Protein AF-A0A1Y5I081-F1 (afdb_monomer_lite)

InterPro domains:
  IPR019369 Protein-lysine N-methyltransferase Efm5/EEF1AKMT1 [PTHR13200] (18-132)
  IPR041370 Methyltransferase EEF1AKMT1/ZCCHC4 [PF10237] (42-152)

Foldseek 3Di:
DDDDDDDDDDDDDDDDDDDDDDDDLPDAPFPFAFDDDPPDTDDSNQPDFAFDPVLLVVVLVVVVVFDAEEEESHLNNQLCCCVPVVDAYAYEDCPCVCPVSHPNYDHHDLQDAAAADPGDGQEYEYEHSPVPAFLLSNLVNQCRNYPDPNSNVHKYKYFDFQVCVVSNCVSVVNAWDFEDDAFTGTDGDDPVRSRRTTIIIHYD

Organism: Ostreococcus tauri (NCBI:txid70448)

Secondary structure (DSSP, 8-state):
----PPPP---PPP-PPPPTT---TT--S-SSPP-EETTEEP-GGGT--PBPHHHHHHHHHHHTTSSSEEEES-HHHHHHHHHHT----EEEES-GGGBTTBTEEEE--TTS-----S---SEEEE---TTTS-HHHHHHHHHHH--SHHHHSS-EEEEEEGGGHHHHHHHTTT--EEPSS-PPPBSSS-HHHHTTEEEEES--

Radius of gyration: 22.15 Å; chains: 1; bounding box: 47×36×89 Å

pLDDT: mean 86.63, std 19.55, range [32.81, 98.69]

Structure (mmCIF, N/CA/C/O backbone):
data_AF-A0A1Y5I081-F1
#
_entry.id   AF-A0A1Y5I081-F1
#
loop_
_atom_site.group_PDB
_atom_site.id
_atom_site.type_symbol
_atom_site.label_atom_id
_atom_site.label_alt_id
_atom_site.label_comp_id
_atom_site.label_asym_id
_atom_site.label_entity_id
_atom_site.label_seq_id
_atom_site.pdbx_PDB_ins_code
_atom_site.Cartn_x
_atom_site.Cartn_y
_atom_site.Cartn_z
_atom_site.occupancy
_atom_site.B_iso_or_equiv
_atom_site.auth_seq_id
_atom_site.auth_comp_id
_atom_site.auth_asym_id
_atom_site.auth_atom_id
_atom_site.pdbx_PDB_model_num
ATOM 1 N N . MET A 1 1 ? 28.161 -7.870 -75.197 1.00 40.06 1 MET A N 1
ATOM 2 C CA . MET A 1 1 ? 28.719 -6.723 -74.452 1.00 40.06 1 MET A CA 1
ATOM 3 C C . MET A 1 1 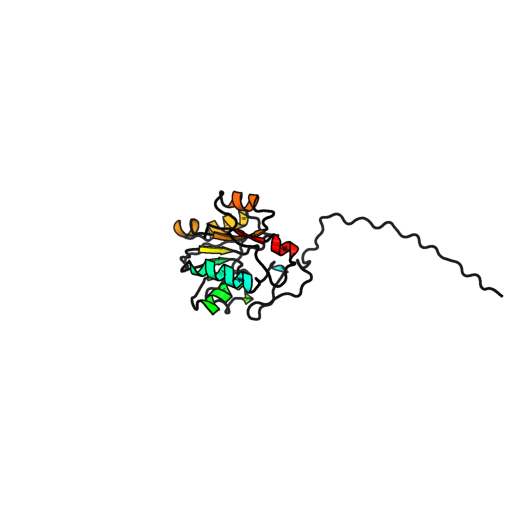? 27.572 -5.866 -73.930 1.00 40.06 1 MET A C 1
ATOM 5 O O . MET A 1 1 ? 26.751 -5.442 -74.722 1.00 40.06 1 MET A O 1
ATOM 9 N N . SER A 1 2 ? 27.540 -5.690 -72.605 1.00 36.22 2 SER A N 1
ATOM 10 C CA . SER A 1 2 ? 26.896 -4.644 -71.790 1.00 36.22 2 SER A CA 1
ATOM 11 C C . SER A 1 2 ? 25.399 -4.316 -71.936 1.00 36.22 2 SER A C 1
ATOM 13 O O . SER A 1 2 ? 24.972 -3.592 -72.828 1.00 36.22 2 SER A O 1
ATOM 15 N N . ALA A 1 3 ? 24.630 -4.763 -70.938 1.00 33.06 3 ALA A N 1
ATOM 16 C CA . ALA A 1 3 ? 23.301 -4.271 -70.598 1.00 33.06 3 ALA A CA 1
ATOM 17 C C . ALA A 1 3 ? 23.420 -3.036 -69.683 1.00 33.06 3 ALA A C 1
ATOM 19 O O . ALA A 1 3 ? 24.016 -3.113 -68.606 1.00 33.06 3 ALA A O 1
ATOM 20 N N . ALA A 1 4 ? 22.845 -1.901 -70.086 1.00 35.19 4 ALA A N 1
ATOM 21 C CA . ALA A 1 4 ? 22.793 -0.692 -69.267 1.00 35.19 4 ALA A CA 1
ATOM 22 C C . ALA A 1 4 ? 21.629 -0.771 -68.261 1.00 35.19 4 ALA A C 1
ATOM 24 O O . ALA A 1 4 ? 20.458 -0.686 -68.626 1.00 35.19 4 ALA A O 1
ATOM 25 N N . ARG A 1 5 ? 21.955 -0.940 -66.974 1.00 35.03 5 ARG A N 1
ATOM 26 C CA . ARG A 1 5 ? 21.014 -0.817 -65.849 1.00 35.03 5 ARG A CA 1
ATOM 27 C C . ARG A 1 5 ? 20.793 0.662 -65.520 1.00 35.03 5 ARG A C 1
ATOM 29 O O . ARG A 1 5 ? 21.721 1.333 -65.072 1.00 35.03 5 ARG A O 1
ATOM 36 N N . ALA A 1 6 ? 19.564 1.149 -65.667 1.00 34.59 6 ALA A N 1
ATOM 37 C CA . ALA A 1 6 ? 19.148 2.438 -65.123 1.00 34.59 6 ALA A CA 1
ATOM 38 C C . ALA A 1 6 ? 19.053 2.351 -63.585 1.00 34.59 6 ALA A C 1
ATOM 40 O O . ALA A 1 6 ? 18.326 1.520 -63.041 1.00 34.59 6 ALA A O 1
ATOM 41 N N . ARG A 1 7 ? 19.817 3.190 -62.874 1.00 34.78 7 ARG A N 1
ATOM 42 C CA . ARG A 1 7 ? 19.730 3.369 -61.416 1.00 34.78 7 ARG A CA 1
ATOM 43 C C . ARG A 1 7 ? 18.591 4.338 -61.098 1.00 34.78 7 ARG A C 1
ATOM 45 O O . ARG A 1 7 ? 18.678 5.512 -61.437 1.00 34.78 7 ARG A O 1
ATOM 52 N N . VAL A 1 8 ? 17.564 3.863 -60.400 1.00 34.91 8 VAL A N 1
ATOM 53 C CA . VAL A 1 8 ? 16.570 4.721 -59.742 1.00 34.91 8 VAL A CA 1
ATOM 54 C C . VAL A 1 8 ? 17.162 5.179 -58.409 1.00 34.91 8 VAL A C 1
ATOM 56 O O . VAL A 1 8 ? 17.456 4.356 -57.543 1.00 34.91 8 VAL A O 1
ATOM 59 N N . VAL A 1 9 ? 17.372 6.485 -58.246 1.00 33.62 9 VAL A N 1
ATOM 60 C CA . VAL A 1 9 ? 17.775 7.090 -56.970 1.00 33.62 9 VAL A CA 1
ATOM 61 C C . VAL A 1 9 ? 16.499 7.456 -56.215 1.00 33.62 9 VAL A C 1
ATOM 63 O O . VAL A 1 9 ? 15.828 8.424 -56.558 1.00 33.62 9 VAL A O 1
ATOM 66 N N . ALA A 1 10 ? 16.135 6.670 -55.202 1.00 34.06 10 ALA A N 1
ATOM 67 C CA . ALA A 1 10 ? 15.034 7.005 -54.306 1.00 34.06 10 ALA A CA 1
ATOM 68 C C . ALA A 1 10 ? 15.487 8.099 -53.324 1.00 34.06 10 ALA A C 1
ATOM 70 O O . ALA A 1 10 ? 16.376 7.878 -52.501 1.00 34.06 10 ALA A O 1
ATOM 71 N N . HIS A 1 11 ? 14.893 9.289 -53.411 1.00 32.81 11 HIS A N 1
ATOM 72 C CA . HIS A 1 11 ? 15.040 10.325 -52.390 1.00 32.81 11 HIS A CA 1
ATOM 73 C C . HIS A 1 11 ? 14.252 9.930 -51.135 1.00 32.81 11 HIS A C 1
ATOM 75 O O . HIS A 1 11 ? 13.028 9.811 -51.161 1.00 32.81 11 HIS A O 1
ATOM 81 N N . ALA A 1 12 ? 14.967 9.713 -50.031 1.00 34.22 12 ALA A N 1
ATOM 82 C CA . ALA A 1 12 ? 14.374 9.470 -48.724 1.00 34.22 12 ALA A CA 1
ATOM 83 C C . ALA A 1 12 ? 13.751 10.767 -48.181 1.00 34.22 12 ALA A C 1
ATOM 85 O O . ALA A 1 12 ? 14.436 11.775 -48.014 1.00 34.22 12 ALA A O 1
ATOM 86 N N . ALA A 1 13 ? 12.450 10.733 -47.890 1.00 40.03 13 ALA A N 1
ATOM 87 C CA . ALA A 1 13 ? 11.757 11.824 -47.215 1.00 40.03 13 ALA A CA 1
ATOM 88 C C . ALA A 1 13 ? 12.303 12.016 -45.782 1.00 40.03 13 ALA A C 1
ATOM 90 O O . ALA A 1 13 ? 12.603 11.026 -45.102 1.00 40.03 13 ALA A O 1
ATOM 91 N N . PRO A 1 14 ? 12.415 13.260 -45.280 1.00 37.31 14 PRO A N 1
ATOM 92 C CA . PRO A 1 14 ? 12.949 13.510 -43.949 1.00 37.31 14 PRO A CA 1
ATOM 93 C C . PRO A 1 14 ? 12.023 12.923 -42.875 1.00 37.31 14 PRO A C 1
ATOM 95 O O . PRO A 1 14 ? 10.835 13.244 -42.790 1.00 37.31 14 PRO A O 1
ATOM 98 N N . ARG A 1 15 ? 12.585 12.056 -42.023 1.00 42.47 15 ARG A N 1
ATOM 99 C CA . ARG A 1 15 ? 11.921 11.520 -40.829 1.00 42.47 15 ARG A CA 1
ATOM 100 C C . ARG A 1 15 ? 11.556 12.675 -39.892 1.00 42.47 15 ARG A C 1
ATOM 102 O O . ARG A 1 15 ? 12.428 13.254 -39.250 1.00 42.47 15 ARG A O 1
ATOM 109 N N . ARG A 1 16 ? 10.259 12.982 -39.781 1.00 42.09 16 ARG A N 1
ATOM 110 C CA . ARG A 1 16 ? 9.720 13.864 -38.735 1.00 42.09 16 ARG A CA 1
ATOM 111 C C . ARG A 1 16 ? 10.130 13.327 -37.360 1.00 42.09 16 ARG A C 1
ATOM 113 O O . ARG A 1 16 ? 9.790 12.198 -37.005 1.00 42.09 16 ARG A O 1
ATOM 120 N N . ALA A 1 17 ? 10.842 14.146 -36.590 1.00 45.03 17 ALA A N 1
ATOM 121 C CA . ALA A 1 17 ? 11.149 13.870 -35.195 1.00 45.03 17 ALA A CA 1
ATOM 122 C C . ALA A 1 17 ? 9.841 13.700 -34.400 1.00 45.03 17 ALA A C 1
ATOM 124 O O . ALA A 1 17 ? 8.963 14.566 -34.432 1.00 45.03 17 ALA A O 1
ATOM 125 N N . ARG A 1 18 ? 9.699 12.565 -33.706 1.00 38.12 18 ARG A N 1
ATOM 126 C CA . ARG A 1 18 ? 8.572 12.300 -32.802 1.00 38.12 18 ARG A CA 1
ATOM 127 C C . ARG A 1 18 ? 8.599 13.319 -31.660 1.00 38.12 18 ARG A C 1
ATOM 129 O O . ARG A 1 18 ? 9.566 13.374 -30.904 1.00 38.12 18 ARG A O 1
ATOM 136 N N . ARG A 1 19 ? 7.528 14.105 -31.523 1.00 44.00 19 ARG A N 1
ATOM 137 C CA . ARG A 1 19 ? 7.286 14.933 -30.336 1.00 44.00 19 ARG A CA 1
ATOM 138 C C . ARG A 1 19 ? 7.094 14.028 -29.115 1.00 44.00 19 ARG A C 1
ATOM 140 O O . ARG A 1 19 ? 6.384 13.026 -29.174 1.00 44.00 19 ARG A O 1
ATOM 147 N N . LYS A 1 20 ? 7.744 14.397 -28.012 1.00 42.47 20 LYS A N 1
ATOM 148 C CA . LYS A 1 20 ? 7.619 13.776 -26.690 1.00 42.47 20 LYS A CA 1
ATOM 149 C C . LYS A 1 20 ? 6.200 14.075 -26.176 1.00 42.47 20 LY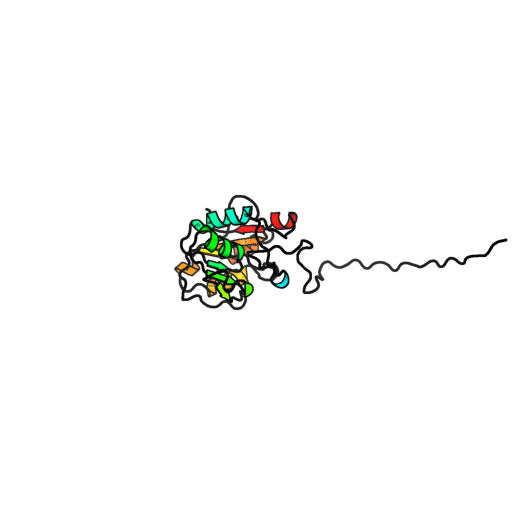S A C 1
ATOM 151 O O . LYS A 1 20 ? 5.934 15.212 -25.809 1.00 42.47 20 LYS A O 1
ATOM 156 N N . GLY A 1 21 ? 5.280 13.109 -26.235 1.00 49.44 21 GLY A N 1
ATOM 157 C CA . GLY A 1 21 ? 3.911 13.319 -25.737 1.00 49.44 21 GLY A CA 1
ATOM 158 C C . GLY A 1 21 ? 2.872 12.251 -26.084 1.00 49.44 21 GLY A C 1
ATOM 159 O O . GLY A 1 21 ? 2.021 11.974 -25.251 1.00 49.44 21 GLY A O 1
ATOM 160 N N . ASP A 1 22 ? 2.959 11.585 -27.236 1.00 41.84 22 ASP A N 1
ATOM 161 C CA . ASP A 1 22 ? 1.948 10.583 -27.612 1.00 41.84 22 ASP A CA 1
ATOM 162 C C . ASP A 1 22 ? 2.337 9.179 -27.133 1.00 41.84 22 ASP A C 1
ATOM 164 O O . ASP A 1 22 ? 3.030 8.432 -27.832 1.00 41.84 22 ASP A O 1
ATOM 168 N N . ARG A 1 23 ? 1.880 8.794 -25.934 1.00 50.06 23 ARG A N 1
ATOM 169 C CA . ARG A 1 23 ? 1.695 7.369 -25.624 1.00 50.06 23 ARG A CA 1
ATOM 170 C C . ARG A 1 23 ? 0.314 6.946 -26.138 1.00 50.06 23 ARG A C 1
ATOM 172 O O . ARG A 1 23 ? -0.675 7.548 -25.725 1.00 50.06 23 ARG A O 1
ATOM 179 N N . PRO A 1 24 ? 0.212 5.917 -26.997 1.00 42.56 24 PRO A N 1
ATOM 180 C CA . PRO A 1 24 ? -1.080 5.332 -27.322 1.00 42.56 24 PRO A CA 1
ATOM 181 C C . PRO A 1 24 ? -1.729 4.788 -26.043 1.00 42.56 24 PRO A C 1
ATOM 183 O O . PRO A 1 24 ? -1.053 4.151 -25.230 1.00 42.56 24 PRO A O 1
ATOM 186 N N . LYS A 1 25 ? -3.035 5.031 -25.863 1.00 39.97 25 LYS A N 1
ATOM 187 C CA . LYS A 1 25 ? -3.829 4.393 -24.801 1.00 39.97 25 LYS A CA 1
ATOM 188 C C . LYS A 1 25 ? -3.645 2.872 -24.904 1.00 39.97 25 LYS A C 1
ATOM 190 O O . LYS A 1 25 ? -4.017 2.291 -25.918 1.00 39.97 25 LYS A O 1
ATOM 195 N N . GLY A 1 26 ? -3.047 2.260 -23.878 1.00 49.59 26 GLY A N 1
ATOM 196 C CA . GLY A 1 26 ? -2.807 0.812 -23.804 1.00 49.59 26 GLY A CA 1
ATOM 197 C C . GLY A 1 26 ? -1.384 0.334 -24.126 1.00 49.59 26 GLY A C 1
ATOM 198 O O . GLY A 1 26 ? -1.169 -0.871 -24.195 1.00 49.59 26 GLY A O 1
ATOM 199 N N . ALA A 1 27 ? -0.398 1.219 -24.320 1.00 44.00 27 ALA A N 1
ATOM 200 C CA . ALA A 1 27 ? 0.999 0.780 -24.405 1.00 44.00 27 ALA A CA 1
ATOM 201 C C . ALA A 1 27 ? 1.485 0.256 -23.033 1.00 44.00 27 ALA A C 1
ATOM 203 O O . ALA A 1 27 ? 1.342 0.987 -22.046 1.00 44.00 27 ALA A O 1
ATOM 204 N N . PRO A 1 28 ? 2.068 -0.958 -22.946 1.00 50.47 28 PRO A N 1
ATOM 205 C CA . PRO A 1 28 ? 2.504 -1.521 -21.674 1.00 50.47 28 PRO A CA 1
ATOM 206 C C . PRO A 1 28 ? 3.610 -0.649 -21.074 1.00 50.47 28 PRO A C 1
ATOM 208 O O . PRO A 1 28 ? 4.489 -0.150 -21.786 1.00 50.47 28 PRO A O 1
ATOM 211 N N . ALA A 1 29 ? 3.561 -0.433 -19.758 1.00 55.19 29 ALA A N 1
ATOM 212 C CA . ALA A 1 29 ? 4.545 0.404 -19.072 1.00 55.19 29 ALA A CA 1
ATOM 213 C C . ALA A 1 29 ? 5.967 -0.185 -19.159 1.00 55.19 29 ALA A C 1
ATOM 215 O O . ALA A 1 29 ? 6.953 0.534 -18.972 1.00 55.19 29 ALA A O 1
ATOM 216 N N . THR A 1 30 ? 6.082 -1.483 -19.459 1.00 61.03 30 THR A N 1
ATOM 217 C CA . THR A 1 30 ? 7.340 -2.225 -19.522 1.00 61.03 30 THR A CA 1
ATOM 218 C C . THR A 1 30 ? 7.336 -3.192 -20.716 1.00 61.03 30 THR A C 1
ATOM 220 O O . THR A 1 30 ? 6.295 -3.544 -21.260 1.00 61.03 30 THR A O 1
ATOM 223 N N . THR A 1 31 ? 8.526 -3.582 -21.178 1.00 64.81 31 THR A N 1
ATOM 224 C CA . THR A 1 31 ? 8.725 -4.631 -22.201 1.00 64.81 31 THR A CA 1
ATOM 225 C C . THR A 1 31 ? 9.093 -5.973 -21.562 1.00 64.81 31 THR A C 1
ATOM 227 O O . THR A 1 31 ? 9.596 -6.863 -22.241 1.00 64.81 31 THR A O 1
ATOM 230 N N . ILE A 1 32 ? 8.949 -6.071 -20.240 1.00 77.06 32 ILE A N 1
ATOM 231 C CA . ILE A 1 32 ? 9.287 -7.246 -19.440 1.00 77.06 32 ILE A CA 1
ATOM 232 C C . ILE A 1 32 ? 8.022 -8.104 -19.357 1.00 77.06 32 ILE A C 1
ATOM 234 O O . ILE A 1 32 ? 6.916 -7.564 -19.333 1.00 77.06 32 ILE A O 1
ATOM 238 N N . ALA A 1 33 ? 8.177 -9.430 -19.354 1.00 82.88 33 ALA A N 1
ATOM 239 C CA . ALA A 1 33 ? 7.040 -10.330 -19.202 1.00 82.88 33 ALA A CA 1
ATOM 240 C C . ALA A 1 33 ? 6.267 -9.995 -17.908 1.00 82.88 33 ALA A C 1
ATOM 242 O O . ALA A 1 33 ? 6.910 -9.752 -16.880 1.00 82.88 33 ALA A O 1
ATOM 243 N N . PRO A 1 34 ? 4.921 -9.968 -17.947 1.00 87.75 34 PRO A N 1
ATOM 244 C CA . PRO A 1 34 ? 4.105 -9.788 -16.753 1.00 87.75 34 PRO A CA 1
ATOM 245 C C . PRO A 1 34 ? 4.496 -10.796 -15.672 1.00 87.75 34 PRO A C 1
ATOM 247 O O . PRO A 1 34 ? 4.657 -11.984 -15.956 1.00 87.75 34 PRO A O 1
ATOM 250 N N . ALA A 1 35 ? 4.673 -10.322 -14.442 1.00 93.69 35 ALA A N 1
ATOM 251 C CA . ALA A 1 35 ? 4.922 -11.208 -13.312 1.00 93.69 35 ALA A CA 1
ATOM 252 C C . ALA A 1 35 ? 3.613 -11.808 -12.778 1.00 93.69 35 ALA A C 1
ATOM 254 O O . ALA A 1 35 ? 2.520 -11.427 -13.193 1.00 93.69 35 ALA A O 1
ATOM 255 N N . GLU A 1 36 ? 3.723 -12.723 -11.815 1.00 94.75 36 GLU A N 1
ATOM 256 C CA . GLU A 1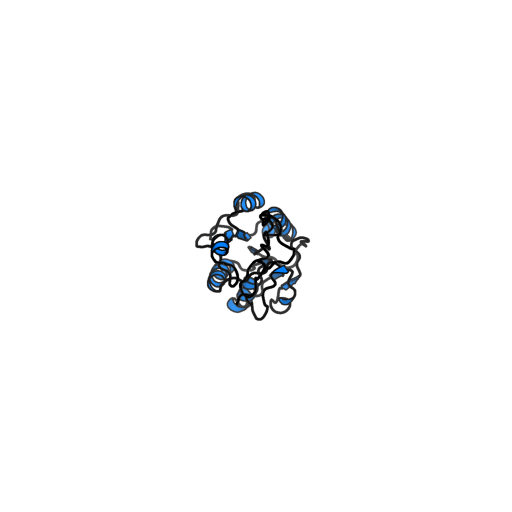 36 ? 2.568 -13.357 -11.177 1.00 94.75 36 GLU A CA 1
ATOM 257 C C . GLU A 1 36 ? 2.582 -13.222 -9.647 1.00 94.75 36 GLU A C 1
ATOM 259 O O . GLU A 1 36 ? 3.636 -13.205 -8.990 1.00 94.75 36 GLU A O 1
ATOM 264 N N . CYS A 1 37 ? 1.377 -13.167 -9.079 1.00 94.88 37 CYS A N 1
ATOM 265 C CA . CYS A 1 37 ? 1.087 -13.253 -7.654 1.00 94.88 37 CYS A CA 1
ATOM 266 C C . CYS A 1 37 ? 0.039 -14.352 -7.440 1.00 94.88 37 CYS A C 1
ATOM 268 O O . CYS A 1 37 ? -1.116 -14.194 -7.825 1.00 94.88 37 CYS A O 1
ATOM 270 N N . SER A 1 38 ? 0.449 -15.484 -6.856 1.00 93.25 38 SER A N 1
ATOM 271 C CA . SER A 1 38 ? -0.434 -16.631 -6.575 1.00 93.25 38 SER A CA 1
ATOM 272 C C . SER A 1 38 ? -1.276 -17.083 -7.781 1.00 93.25 38 SER A C 1
ATOM 274 O O . SER A 1 38 ? -2.475 -17.316 -7.659 1.00 93.25 38 SER A O 1
ATOM 276 N N . GLY A 1 39 ? -0.643 -17.187 -8.955 1.00 94.19 39 GLY A N 1
ATOM 277 C CA . GLY A 1 39 ? -1.286 -17.613 -10.205 1.00 94.19 39 GLY A CA 1
ATOM 278 C C . GLY A 1 39 ? -2.089 -16.525 -10.929 1.00 94.19 39 GLY A C 1
ATOM 279 O O . GLY A 1 39 ? -2.673 -16.797 -11.974 1.00 94.19 39 GLY A O 1
ATOM 280 N N . ILE A 1 40 ? -2.124 -15.295 -10.407 1.00 95.75 40 ILE A N 1
ATOM 281 C CA . ILE A 1 40 ? -2.697 -14.136 -11.098 1.00 95.75 40 ILE A CA 1
ATOM 282 C C . ILE A 1 40 ? -1.554 -13.369 -11.756 1.00 95.75 40 ILE A C 1
ATOM 284 O O . ILE A 1 40 ? -0.677 -12.866 -11.057 1.00 95.75 40 ILE A O 1
ATOM 288 N N . ALA A 1 41 ? -1.569 -13.272 -13.085 1.00 96.81 41 ALA A N 1
ATOM 289 C CA . ALA A 1 41 ? -0.630 -12.445 -13.838 1.00 96.81 41 ALA A CA 1
ATOM 290 C C . ALA A 1 41 ? -0.988 -10.955 -13.756 1.00 96.81 41 ALA A C 1
ATOM 292 O O . ALA A 1 41 ? -2.171 -10.591 -13.746 1.00 96.81 41 ALA A O 1
ATOM 293 N N . GLU A 1 42 ? 0.042 -10.109 -13.740 1.00 96.12 42 GLU A N 1
ATOM 294 C CA . GLU A 1 42 ? -0.095 -8.654 -13.758 1.00 96.12 42 GLU A CA 1
ATOM 295 C C . GLU A 1 42 ? -0.976 -8.184 -14.920 1.00 96.12 42 GLU A C 1
ATOM 297 O O . GLU A 1 42 ? -0.788 -8.588 -16.070 1.00 96.12 42 GLU A O 1
ATOM 302 N N . ASP A 1 43 ? -1.903 -7.277 -14.623 1.00 94.25 43 ASP A N 1
ATOM 303 C CA . ASP A 1 43 ? -2.629 -6.517 -15.637 1.00 94.25 43 ASP A CA 1
ATOM 304 C C . ASP A 1 43 ? -2.098 -5.079 -15.709 1.00 94.25 43 ASP A C 1
ATOM 306 O O . ASP A 1 43 ? -2.446 -4.202 -14.914 1.00 94.25 43 ASP A O 1
ATOM 310 N N . HIS A 1 44 ? -1.238 -4.816 -16.695 1.00 91.19 44 HIS A N 1
ATOM 311 C CA . HIS A 1 44 ? -0.640 -3.491 -16.882 1.00 91.19 44 HIS A CA 1
ATOM 312 C C . HIS A 1 44 ? -1.653 -2.437 -17.349 1.00 91.19 44 HIS A C 1
ATOM 314 O O . HIS A 1 44 ? -1.356 -1.247 -17.241 1.00 91.19 44 HIS A O 1
ATOM 320 N N . ALA A 1 45 ? -2.847 -2.822 -17.822 1.00 89.62 45 ALA A N 1
ATOM 321 C CA . ALA A 1 45 ? -3.923 -1.863 -18.083 1.00 89.62 45 ALA A CA 1
ATOM 322 C C . ALA A 1 45 ? -4.488 -1.270 -16.781 1.00 89.62 45 ALA A C 1
ATOM 324 O O . ALA A 1 45 ? -5.015 -0.157 -16.794 1.00 89.62 45 ALA A O 1
ATOM 325 N N . LEU A 1 46 ? -4.324 -1.982 -15.662 1.00 90.06 46 LEU A N 1
ATOM 326 C CA . LEU A 1 46 ? -4.620 -1.509 -14.308 1.00 90.06 46 LEU A CA 1
ATOM 327 C C . LEU A 1 46 ? -3.407 -0.844 -13.634 1.00 90.06 46 LEU A C 1
ATOM 329 O O . LEU A 1 46 ? -3.500 -0.469 -12.470 1.00 90.06 46 LEU A O 1
ATOM 333 N N . GLU A 1 47 ? -2.278 -0.712 -14.343 1.00 91.31 47 GLU A N 1
ATOM 334 C CA . GLU A 1 47 ? -0.964 -0.353 -13.779 1.00 91.31 47 GLU A CA 1
ATOM 335 C C . GLU A 1 47 ? -0.529 -1.271 -12.623 1.00 91.31 47 GLU A C 1
ATOM 337 O O . GLU A 1 47 ? 0.127 -0.842 -11.676 1.00 91.31 47 GLU A O 1
ATOM 342 N N . GLN A 1 48 ? -0.889 -2.552 -12.697 1.00 94.06 48 GLN A N 1
ATOM 343 C CA . GLN A 1 48 ? -0.549 -3.529 -11.674 1.00 94.06 48 GLN A CA 1
ATOM 344 C C . GLN A 1 48 ? 0.892 -4.025 -11.851 1.00 94.06 48 GLN A C 1
ATOM 346 O O . GLN A 1 48 ? 1.216 -4.648 -12.862 1.00 94.06 48 GLN A O 1
ATOM 351 N N . PHE A 1 49 ? 1.733 -3.794 -10.841 1.00 95.44 49 PHE A N 1
ATOM 352 C CA . PHE A 1 49 ? 3.096 -4.324 -10.759 1.00 95.44 49 PHE A CA 1
ATOM 353 C C . PHE A 1 49 ? 3.306 -5.005 -9.413 1.00 95.44 49 PHE A C 1
ATOM 355 O O . PHE A 1 49 ? 2.951 -4.468 -8.366 1.00 95.44 49 PHE A O 1
ATOM 362 N N . PHE A 1 50 ? 3.900 -6.191 -9.418 1.00 97.25 50 PHE A N 1
ATOM 363 C CA . PHE A 1 50 ? 4.107 -6.975 -8.212 1.00 97.25 50 PHE A CA 1
ATOM 364 C C . PHE A 1 50 ? 5.512 -6.780 -7.646 1.00 97.25 50 PHE A C 1
ATOM 366 O O . PHE A 1 50 ? 6.507 -6.817 -8.375 1.00 97.25 50 PHE A O 1
ATOM 373 N N . TYR A 1 51 ? 5.604 -6.607 -6.325 1.00 97.81 51 TYR A N 1
ATOM 374 C CA . TYR A 1 51 ? 6.880 -6.462 -5.627 1.00 97.81 51 TYR A CA 1
ATOM 375 C C . TYR A 1 51 ? 7.806 -7.658 -5.841 1.00 97.81 51 TYR A C 1
ATOM 377 O O . TYR A 1 51 ? 7.368 -8.808 -5.924 1.00 97.81 51 TYR A O 1
ATOM 385 N N . SER A 1 52 ? 9.111 -7.385 -5.842 1.00 96.88 52 SER A N 1
ATOM 386 C CA . SER A 1 52 ? 10.124 -8.421 -5.662 1.00 96.88 52 SER A CA 1
ATOM 387 C C . SER A 1 52 ? 9.997 -9.063 -4.277 1.00 96.88 52 SER A C 1
ATOM 389 O O . SER A 1 52 ? 9.545 -8.428 -3.320 1.00 96.88 52 SER A O 1
ATOM 391 N N . ASP A 1 53 ? 10.453 -10.307 -4.134 1.00 96.25 53 ASP A N 1
ATOM 392 C CA . ASP A 1 53 ? 10.359 -11.033 -2.859 1.00 96.25 53 ASP A CA 1
ATOM 393 C C . ASP A 1 53 ? 11.148 -10.348 -1.731 1.00 96.25 53 ASP A C 1
ATOM 395 O O . ASP A 1 53 ? 10.803 -10.441 -0.553 1.00 96.25 53 ASP A O 1
ATOM 399 N N . GLU A 1 54 ? 12.224 -9.635 -2.067 1.00 96.44 54 GLU A N 1
ATOM 400 C CA . GLU A 1 54 ? 12.965 -8.822 -1.103 1.00 96.44 54 GLU A CA 1
ATOM 401 C C . GLU A 1 54 ? 12.142 -7.633 -0.597 1.00 96.44 54 GLU A C 1
ATOM 403 O O . GLU A 1 54 ? 12.054 -7.407 0.615 1.00 96.44 54 GLU A O 1
ATOM 408 N N . THR A 1 55 ? 11.512 -6.893 -1.510 1.00 97.56 55 THR A N 1
ATOM 409 C CA . THR A 1 55 ? 10.660 -5.754 -1.156 1.00 97.56 55 THR A CA 1
ATOM 410 C C . THR A 1 55 ? 9.472 -6.208 -0.334 1.00 97.56 55 THR A C 1
ATOM 412 O O . THR A 1 55 ? 9.210 -5.631 0.719 1.00 97.56 55 THR A O 1
ATOM 415 N N . LEU A 1 56 ? 8.823 -7.291 -0.756 1.00 97.69 56 LEU A N 1
ATOM 416 C CA . LEU A 1 56 ? 7.684 -7.872 -0.065 1.00 97.69 56 LEU A CA 1
ATOM 417 C C . LEU A 1 56 ? 8.034 -8.269 1.375 1.00 97.69 56 LEU A C 1
ATOM 419 O O . LEU A 1 56 ? 7.349 -7.849 2.304 1.00 97.69 56 LEU A O 1
ATOM 423 N N . ARG A 1 57 ? 9.153 -8.979 1.589 1.00 97.00 57 ARG A N 1
ATOM 424 C CA . ARG A 1 57 ? 9.635 -9.326 2.940 1.00 97.00 57 ARG A CA 1
ATOM 425 C C . ARG A 1 57 ? 9.888 -8.092 3.800 1.00 97.00 57 ARG A C 1
ATOM 427 O O . ARG A 1 57 ? 9.610 -8.100 4.999 1.00 97.00 57 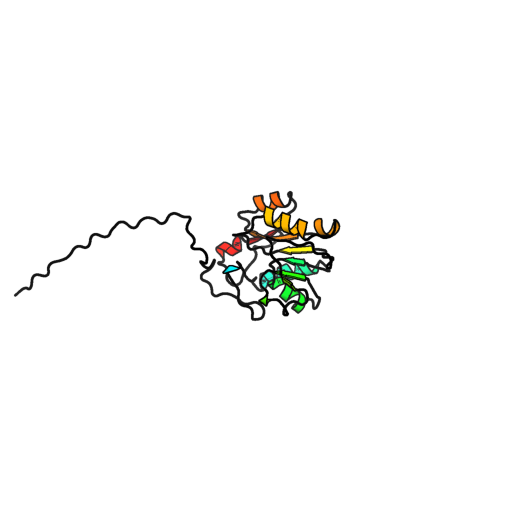ARG A O 1
ATOM 434 N N . ARG A 1 58 ? 10.434 -7.021 3.220 1.00 96.56 58 ARG A N 1
ATOM 435 C CA . ARG A 1 58 ? 10.666 -5.769 3.949 1.00 96.56 58 ARG A CA 1
ATOM 436 C C . ARG A 1 58 ? 9.356 -5.082 4.323 1.00 96.56 58 ARG A C 1
ATOM 438 O O . ARG A 1 58 ? 9.197 -4.754 5.493 1.00 96.56 58 ARG A O 1
ATOM 445 N N . LEU A 1 59 ? 8.442 -4.894 3.374 1.00 97.75 59 LEU A N 1
ATOM 446 C CA . LEU A 1 59 ? 7.146 -4.260 3.626 1.00 97.75 59 LEU A CA 1
ATOM 447 C C . LEU A 1 59 ? 6.326 -5.052 4.642 1.00 97.75 59 LEU A C 1
ATOM 449 O O . LEU A 1 59 ? 5.739 -4.464 5.545 1.00 97.75 59 LEU A O 1
ATOM 453 N N . LEU A 1 60 ? 6.368 -6.383 4.573 1.00 97.75 60 LEU A N 1
ATOM 454 C CA . LEU A 1 60 ? 5.672 -7.232 5.529 1.00 97.75 60 LEU A CA 1
ATOM 455 C C . LEU A 1 60 ? 6.212 -7.072 6.958 1.00 97.75 60 LEU A C 1
ATOM 457 O O . LEU A 1 60 ? 5.430 -7.088 7.903 1.00 97.75 60 LEU A O 1
ATOM 461 N N . ARG A 1 61 ? 7.525 -6.861 7.146 1.00 96.62 61 ARG A N 1
ATOM 462 C CA . ARG A 1 61 ? 8.083 -6.535 8.475 1.00 96.62 61 ARG A CA 1
ATOM 463 C C . ARG A 1 61 ? 7.536 -5.222 9.031 1.00 96.62 61 ARG A C 1
ATOM 465 O O . ARG A 1 61 ? 7.327 -5.135 10.234 1.00 96.62 61 ARG A O 1
ATOM 472 N N . VAL A 1 62 ? 7.301 -4.227 8.174 1.00 96.88 62 VAL A N 1
ATOM 473 C CA . VAL A 1 62 ? 6.671 -2.963 8.585 1.00 96.88 62 VAL A CA 1
ATOM 474 C C . VAL A 1 62 ? 5.208 -3.199 8.946 1.00 96.88 62 VAL A C 1
ATOM 476 O O . VAL A 1 62 ? 4.781 -2.813 10.028 1.00 96.88 62 VAL A O 1
ATOM 479 N N . ALA A 1 63 ? 4.462 -3.890 8.081 1.00 97.69 63 ALA A N 1
ATOM 480 C CA . ALA A 1 63 ? 3.049 -4.189 8.299 1.00 97.69 63 ALA A CA 1
ATOM 481 C C . ALA A 1 63 ? 2.805 -4.968 9.600 1.00 97.69 63 ALA A C 1
ATOM 483 O O . ALA A 1 63 ? 1.852 -4.675 10.308 1.00 97.69 63 ALA A O 1
ATOM 484 N N . LYS A 1 64 ? 3.699 -5.899 9.962 1.00 97.12 64 LYS A N 1
ATOM 485 C CA . LYS A 1 64 ? 3.623 -6.713 11.192 1.00 97.12 64 LYS A CA 1
ATOM 486 C C . LYS A 1 64 ? 3.713 -5.916 12.503 1.00 97.12 64 LYS A C 1
ATOM 488 O O . LYS A 1 64 ? 3.563 -6.501 13.568 1.00 97.12 64 LYS A O 1
ATOM 493 N N . ARG A 1 65 ? 3.977 -4.606 12.449 1.00 96.31 65 ARG A N 1
ATOM 494 C CA . ARG A 1 65 ? 3.920 -3.707 13.617 1.00 96.31 65 ARG A CA 1
ATOM 495 C C . ARG A 1 65 ? 2.496 -3.263 13.960 1.00 96.31 65 ARG A C 1
ATOM 497 O O . ARG A 1 65 ? 2.311 -2.583 14.963 1.00 96.31 65 ARG A O 1
ATOM 504 N N . TYR A 1 66 ? 1.534 -3.613 13.115 1.00 97.25 66 TYR A N 1
ATOM 505 C CA . TYR A 1 66 ? 0.140 -3.217 13.208 1.00 97.25 66 TYR A CA 1
ATOM 506 C C . TYR A 1 66 ? -0.745 -4.459 13.264 1.00 97.25 66 TYR A C 1
ATOM 508 O O . TYR A 1 66 ? -0.395 -5.502 12.711 1.00 97.25 66 TYR A O 1
ATOM 516 N N . GLU A 1 67 ? -1.888 -4.348 13.930 1.00 96.31 67 GLU A N 1
ATOM 517 C CA . GLU A 1 67 ? -2.800 -5.470 14.148 1.00 96.31 67 GLU A CA 1
ATOM 518 C C . GLU A 1 67 ? -3.774 -5.641 12.981 1.00 96.31 67 GLU A C 1
ATOM 520 O O . GLU A 1 67 ? -4.171 -6.755 12.651 1.00 96.31 67 GLU A O 1
ATOM 525 N N . ARG A 1 68 ? -4.216 -4.539 12.365 1.00 97.00 68 ARG A N 1
ATOM 526 C CA . ARG A 1 68 ? -5.314 -4.549 11.386 1.00 97.00 68 ARG A CA 1
ATOM 527 C C . ARG A 1 68 ? -4.955 -3.717 10.157 1.00 97.00 68 ARG A C 1
ATOM 529 O O . ARG A 1 68 ? -5.612 -2.705 9.886 1.00 97.00 68 ARG A O 1
ATOM 536 N N . PRO A 1 69 ? -3.969 -4.149 9.351 1.00 98.12 69 PRO A N 1
ATOM 537 C CA . PRO A 1 69 ? -3.592 -3.410 8.161 1.00 98.12 69 PRO A CA 1
ATOM 538 C C . PRO A 1 69 ? -4.725 -3.375 7.132 1.00 98.12 69 PRO A C 1
ATOM 540 O O . PRO A 1 69 ? -5.428 -4.366 6.896 1.00 98.12 69 PRO A O 1
ATOM 543 N N . LEU A 1 70 ? -4.889 -2.211 6.508 1.00 98.50 70 LEU A N 1
ATOM 544 C CA . LEU A 1 70 ? -5.666 -2.020 5.293 1.00 98.50 70 LEU A CA 1
ATOM 545 C C . LEU A 1 70 ? -4.715 -1.940 4.099 1.00 98.50 70 LEU A C 1
ATOM 547 O O . LEU A 1 70 ? -3.865 -1.053 4.037 1.00 98.50 70 LEU A O 1
ATOM 551 N N . PHE A 1 71 ? -4.889 -2.829 3.126 1.00 98.62 71 PHE A N 1
ATOM 552 C CA . PHE A 1 71 ? -4.148 -2.804 1.869 1.00 98.62 71 PHE A CA 1
ATOM 553 C C . PHE A 1 71 ? -5.017 -2.178 0.775 1.00 98.62 71 PHE A C 1
ATOM 555 O O . PHE A 1 71 ? -6.137 -2.630 0.544 1.00 98.62 71 PHE A O 1
ATOM 562 N N . VAL A 1 72 ? -4.527 -1.142 0.094 1.00 98.31 72 VAL A N 1
ATOM 563 C CA . VAL A 1 72 ? -5.251 -0.434 -0.979 1.00 98.31 72 VAL A CA 1
ATOM 564 C C . VAL A 1 72 ? -4.426 -0.488 -2.257 1.00 98.31 72 VAL A C 1
ATOM 566 O O . VAL A 1 72 ? -3.273 -0.070 -2.257 1.00 98.31 72 VAL A O 1
ATOM 569 N N . CYS A 1 73 ? -4.983 -1.036 -3.339 1.00 97.62 73 CYS A N 1
ATOM 570 C CA . CYS A 1 73 ? -4.245 -1.302 -4.582 1.00 97.62 73 CYS A CA 1
ATOM 571 C C . CYS A 1 73 ? -2.949 -2.110 -4.352 1.00 97.62 73 CYS A C 1
ATOM 573 O O . CYS A 1 73 ? -2.006 -2.023 -5.126 1.00 97.62 73 CYS A O 1
ATOM 575 N N . ASN A 1 74 ? -2.873 -2.876 -3.256 1.00 98.31 74 ASN A N 1
ATOM 576 C CA . ASN A 1 74 ? -1.649 -3.545 -2.820 1.00 98.31 74 ASN A CA 1
ATOM 577 C C . ASN A 1 74 ? -1.882 -5.053 -2.616 1.00 98.31 74 ASN A C 1
ATOM 579 O O . ASN A 1 74 ? -1.817 -5.565 -1.491 1.00 98.31 74 ASN A O 1
ATOM 583 N N . PRO A 1 75 ? -2.207 -5.785 -3.697 1.00 97.88 75 PRO A N 1
ATOM 584 C CA . PRO A 1 75 ? -2.614 -7.177 -3.594 1.00 97.88 75 PRO A CA 1
ATOM 585 C C . PRO A 1 75 ? -1.466 -8.093 -3.164 1.00 97.88 75 PRO A C 1
ATOM 587 O O . PRO A 1 75 ? -1.688 -9.061 -2.442 1.00 97.88 75 PRO A O 1
ATOM 590 N N . THR A 1 76 ? -0.226 -7.781 -3.550 1.00 97.31 76 THR A N 1
ATOM 591 C CA . THR A 1 76 ? 0.934 -8.612 -3.198 1.00 97.31 76 THR A CA 1
ATOM 592 C C . THR A 1 76 ? 1.184 -8.650 -1.699 1.00 97.31 76 THR A C 1
ATOM 594 O O . THR A 1 76 ? 1.437 -9.727 -1.156 1.00 97.31 76 THR A O 1
ATOM 597 N N . LEU A 1 77 ? 1.070 -7.505 -1.020 1.00 98.25 77 LEU A N 1
ATOM 598 C CA . LEU A 1 77 ? 1.257 -7.430 0.423 1.00 98.25 77 LEU A CA 1
ATOM 599 C C . LEU A 1 77 ? 0.092 -8.077 1.180 1.00 98.25 77 LEU A C 1
ATOM 601 O O . LEU A 1 77 ? 0.341 -8.780 2.154 1.00 98.25 77 LEU A O 1
ATOM 605 N N . ALA A 1 78 ? -1.145 -7.936 0.692 1.00 98.50 78 ALA A N 1
ATOM 606 C CA . ALA A 1 78 ? -2.312 -8.610 1.266 1.00 98.50 78 ALA A CA 1
ATOM 607 C C . ALA A 1 78 ? -2.211 -10.142 1.173 1.00 98.50 78 ALA A C 1
ATOM 609 O O . ALA A 1 78 ? -2.416 -10.849 2.158 1.00 98.50 78 ALA A O 1
ATOM 610 N N . VAL A 1 79 ? -1.829 -10.663 0.003 1.00 98.19 79 VAL A N 1
ATOM 611 C CA . VAL A 1 79 ? -1.609 -12.102 -0.205 1.00 98.19 79 VAL A CA 1
ATOM 612 C C . VAL A 1 79 ? -0.472 -12.616 0.682 1.00 98.19 79 VAL A C 1
ATOM 614 O O . VAL A 1 79 ? -0.593 -13.679 1.291 1.00 98.19 79 VAL A O 1
ATOM 617 N N . ALA A 1 80 ? 0.630 -11.866 0.792 1.00 98.06 80 ALA A N 1
ATOM 618 C CA . ALA A 1 80 ? 1.734 -12.232 1.676 1.00 98.06 80 ALA A CA 1
ATOM 619 C C . ALA A 1 80 ? 1.334 -12.204 3.154 1.00 98.06 80 ALA A C 1
ATOM 621 O O . ALA A 1 80 ? 1.743 -13.090 3.900 1.00 98.06 80 ALA A O 1
ATOM 622 N N . TRP A 1 81 ? 0.518 -11.229 3.569 1.00 98.44 81 TRP A N 1
ATOM 623 C CA . TRP A 1 81 ? -0.014 -11.140 4.925 1.00 98.44 81 TRP A CA 1
ATOM 624 C C . TRP A 1 81 ? -0.803 -12.392 5.294 1.00 98.44 81 TRP A C 1
ATOM 626 O O . TRP A 1 81 ? -0.448 -13.069 6.254 1.00 98.44 81 TRP A O 1
ATOM 636 N N . GLU A 1 82 ? -1.820 -12.759 4.509 1.00 97.38 82 GLU A N 1
ATOM 637 C CA . GLU A 1 82 ? -2.639 -13.930 4.846 1.00 97.38 82 GLU A CA 1
ATOM 638 C C . GLU A 1 82 ? -1.825 -15.229 4.815 1.00 97.38 82 GLU A C 1
ATOM 640 O O . GLU A 1 82 ? -2.032 -16.102 5.656 1.00 97.38 82 GLU A O 1
ATOM 645 N N . ARG A 1 83 ? -0.860 -15.344 3.894 1.00 96.56 83 ARG A N 1
ATOM 646 C CA . ARG A 1 83 ? 0.014 -16.518 3.787 1.00 96.56 83 ARG A CA 1
ATOM 647 C C . ARG A 1 83 ? 0.997 -16.647 4.953 1.00 96.56 83 ARG A C 1
ATOM 649 O O . ARG A 1 83 ? 1.220 -17.753 5.429 1.00 96.56 83 ARG A O 1
ATOM 656 N N . GLU A 1 84 ? 1.649 -15.556 5.351 1.00 96.62 84 GLU A N 1
ATOM 657 C CA . GLU A 1 84 ? 2.786 -15.594 6.287 1.00 96.62 84 GLU A CA 1
ATOM 658 C C . GLU A 1 84 ? 2.425 -15.216 7.723 1.00 96.62 84 GLU A C 1
ATOM 660 O O . GLU A 1 84 ? 3.126 -15.622 8.647 1.00 96.62 84 GLU A O 1
ATOM 665 N N . VAL A 1 85 ? 1.383 -14.409 7.919 1.00 96.31 85 VAL A N 1
ATOM 666 C CA . VAL A 1 85 ? 0.854 -14.058 9.247 1.00 96.31 85 VAL A CA 1
ATOM 667 C C . VAL A 1 85 ? -0.284 -15.003 9.630 1.00 96.31 85 VAL A C 1
ATOM 669 O O . VAL A 1 85 ? -0.473 -15.287 10.805 1.00 96.31 85 VAL A O 1
ATOM 672 N N . GLY A 1 86 ? -1.033 -15.524 8.651 1.00 95.88 86 GLY A N 1
ATOM 673 C CA . GLY A 1 86 ? -2.188 -16.399 8.890 1.00 95.88 86 GLY A CA 1
ATOM 674 C C . GLY A 1 86 ? -3.465 -15.648 9.283 1.00 95.88 86 GLY A C 1
ATOM 675 O O . GLY A 1 86 ? -4.545 -16.240 9.363 1.00 95.88 86 GLY A O 1
ATOM 676 N N . GLU A 1 87 ? -3.379 -14.333 9.469 1.00 95.25 87 GLU A N 1
ATOM 677 C CA . GLU A 1 87 ? -4.495 -13.481 9.862 1.00 95.25 87 GLU A CA 1
ATOM 678 C C . GLU A 1 87 ? -5.242 -12.906 8.659 1.00 95.25 87 GLU A C 1
ATOM 680 O O . GLU A 1 87 ? -4.747 -12.875 7.532 1.00 95.25 87 GLU A O 1
ATOM 685 N N . THR A 1 88 ? -6.487 -12.494 8.889 1.00 94.56 88 THR A N 1
ATOM 686 C CA . THR A 1 88 ? -7.293 -11.847 7.849 1.00 94.56 88 THR A CA 1
ATOM 687 C C . THR A 1 88 ? -6.918 -10.374 7.769 1.00 94.56 88 THR A C 1
ATOM 689 O O . THR A 1 88 ? -6.794 -9.711 8.792 1.00 94.56 88 THR A O 1
ATOM 692 N N . CYS A 1 89 ? -6.793 -9.853 6.554 1.00 96.75 89 CYS A N 1
ATOM 693 C CA . CYS A 1 89 ? -6.658 -8.421 6.291 1.00 96.75 89 CYS A CA 1
ATOM 694 C C . CYS A 1 89 ? -7.756 -7.960 5.330 1.00 96.75 89 CYS A C 1
ATOM 696 O O . CYS A 1 89 ? -8.456 -8.785 4.740 1.00 96.75 89 CYS A O 1
ATOM 698 N N . VAL A 1 90 ? -7.907 -6.647 5.143 1.00 98.06 90 VAL A N 1
ATOM 699 C CA . VAL A 1 90 ? -8.758 -6.107 4.074 1.00 98.06 90 VAL A CA 1
ATOM 700 C C . VAL A 1 90 ? -7.892 -5.632 2.918 1.00 98.06 90 VAL A C 1
ATOM 702 O O . VAL A 1 90 ? -6.982 -4.828 3.109 1.00 98.06 90 VAL A O 1
ATOM 705 N N . LEU A 1 91 ? -8.233 -6.103 1.718 1.00 98.44 91 LEU A N 1
ATOM 706 C CA . LEU A 1 91 ? -7.694 -5.617 0.452 1.00 98.44 91 LEU A CA 1
ATOM 707 C C . LEU A 1 91 ? -8.783 -4.843 -0.291 1.00 98.44 91 LEU A C 1
ATOM 709 O O . LEU A 1 91 ? -9.824 -5.409 -0.624 1.00 98.44 91 LEU A O 1
ATOM 713 N N . LEU A 1 92 ? -8.533 -3.567 -0.567 1.00 98.06 92 LEU A N 1
ATOM 714 C CA . LEU A 1 92 ? -9.328 -2.739 -1.467 1.00 98.06 92 LEU A CA 1
ATOM 715 C C . LEU A 1 92 ? -8.640 -2.705 -2.833 1.00 98.06 92 LEU A C 1
ATOM 717 O O . LEU A 1 92 ? -7.604 -2.061 -2.980 1.00 98.06 92 LEU A O 1
ATOM 721 N N . ASP A 1 93 ? -9.205 -3.382 -3.830 1.00 97.56 93 ASP A N 1
ATOM 722 C CA . ASP A 1 93 ? -8.635 -3.411 -5.182 1.00 97.56 93 ASP A CA 1
ATOM 723 C C . ASP A 1 93 ? -9.726 -3.468 -6.262 1.00 97.56 93 ASP A C 1
ATOM 725 O O . ASP A 1 93 ? -10.840 -3.951 -6.033 1.00 97.56 93 ASP A O 1
ATOM 729 N N . CYS A 1 94 ? -9.418 -2.956 -7.450 1.00 95.75 94 CYS A N 1
ATOM 730 C CA . CYS A 1 94 ? -10.305 -3.018 -8.608 1.00 95.75 94 CYS A CA 1
ATOM 731 C C . CYS A 1 94 ? -10.245 -4.381 -9.313 1.00 95.75 94 CYS A C 1
ATOM 733 O O . CYS A 1 94 ? -11.224 -4.784 -9.951 1.00 95.75 94 CYS A O 1
ATOM 735 N N . ASP A 1 95 ? -9.133 -5.105 -9.158 1.00 96.75 95 ASP A N 1
ATOM 736 C CA . ASP A 1 95 ? -8.900 -6.399 -9.776 1.00 96.75 95 ASP A CA 1
ATOM 737 C C . ASP A 1 95 ? -9.635 -7.516 -9.027 1.00 96.75 95 ASP A C 1
ATOM 739 O O . ASP A 1 95 ? -9.186 -8.072 -8.022 1.00 96.75 95 ASP A O 1
ATOM 743 N N . VAL A 1 96 ? -10.805 -7.873 -9.553 1.00 97.38 96 VAL A N 1
ATOM 744 C CA . VAL A 1 96 ? -11.679 -8.896 -8.973 1.00 97.38 96 VAL A CA 1
ATOM 745 C C . VAL A 1 96 ? -11.086 -10.302 -9.004 1.00 97.38 96 VAL A C 1
ATOM 747 O O . VAL A 1 96 ? -11.658 -11.184 -8.369 1.00 97.38 96 VAL A O 1
ATOM 750 N N . ARG A 1 97 ? -9.958 -10.540 -9.688 1.00 97.44 97 ARG A N 1
ATOM 751 C CA . ARG A 1 97 ? -9.287 -11.850 -9.690 1.00 97.44 97 ARG A CA 1
ATOM 752 C C . ARG A 1 97 ? -8.746 -12.217 -8.306 1.00 97.44 97 ARG A C 1
ATOM 754 O O . ARG A 1 97 ? -8.667 -13.396 -7.987 1.00 97.44 97 ARG A O 1
ATOM 761 N N . PHE A 1 98 ? -8.476 -11.228 -7.447 1.00 97.81 98 PHE A N 1
ATOM 762 C CA . PHE A 1 98 ? -8.107 -11.456 -6.044 1.00 97.81 98 PHE A CA 1
ATOM 763 C C . PHE A 1 98 ? -9.298 -11.844 -5.151 1.00 97.81 98 PHE A C 1
ATOM 765 O O . PHE A 1 98 ? -9.104 -12.256 -4.002 1.00 97.81 98 PHE A O 1
ATOM 772 N N . LYS A 1 99 ? -10.537 -11.759 -5.660 1.00 96.75 99 LYS A N 1
ATOM 773 C CA . LYS A 1 99 ? -11.732 -12.222 -4.946 1.00 96.75 99 LYS A CA 1
ATOM 774 C C . LYS A 1 99 ? -11.653 -13.736 -4.746 1.00 96.75 99 LYS A C 1
ATOM 776 O O . LYS A 1 99 ? -11.670 -14.496 -5.706 1.00 96.75 99 LYS A O 1
ATOM 781 N N . GLY A 1 100 ? -11.630 -14.164 -3.487 1.00 92.88 100 GLY A N 1
ATOM 782 C CA . GLY A 1 100 ? -11.500 -15.574 -3.109 1.00 92.88 100 GLY A CA 1
ATOM 783 C C . GLY A 1 100 ? -10.060 -16.014 -2.839 1.00 92.88 100 GLY A C 1
ATOM 784 O O . GLY A 1 100 ? -9.878 -17.035 -2.186 1.00 92.88 100 GLY A O 1
ATOM 785 N N . LEU A 1 101 ? -9.060 -15.228 -3.259 1.00 95.94 101 LEU A N 1
ATOM 786 C CA . LEU A 1 101 ? -7.664 -15.423 -2.858 1.00 95.94 101 LEU A CA 1
ATOM 787 C C . LEU A 1 101 ? -7.351 -14.707 -1.538 1.00 95.94 101 LEU A C 1
ATOM 789 O O . LEU A 1 101 ? -6.669 -15.272 -0.694 1.00 95.94 101 LEU A O 1
ATOM 793 N N . VAL A 1 102 ? -7.861 -13.483 -1.360 1.00 97.69 102 VAL A N 1
ATOM 794 C CA . VAL A 1 102 ? -7.754 -12.727 -0.102 1.00 97.69 102 VAL A CA 1
ATOM 795 C C . VAL A 1 102 ? -9.110 -12.727 0.594 1.00 97.69 102 VAL A C 1
ATOM 797 O O . VAL A 1 102 ? -10.099 -12.256 0.019 1.00 97.69 102 VAL A O 1
ATOM 800 N N . ARG A 1 103 ? -9.180 -13.238 1.831 1.00 96.62 103 ARG A N 1
ATOM 801 C CA . ARG A 1 103 ? -10.456 -13.428 2.553 1.00 96.62 103 ARG A CA 1
ATOM 802 C C . ARG A 1 103 ? -11.225 -12.121 2.733 1.00 96.62 103 ARG A C 1
ATOM 804 O O . ARG A 1 103 ? -12.442 -12.099 2.559 1.00 96.62 103 ARG A O 1
ATOM 811 N N . GLY A 1 104 ? -10.527 -11.027 3.036 1.00 97.00 104 GLY A N 1
ATOM 812 C CA . GLY A 1 104 ? -11.121 -9.697 3.198 1.00 97.00 104 GLY A CA 1
ATOM 813 C C . GLY A 1 104 ? -11.127 -8.823 1.941 1.00 97.00 104 GLY A C 1
ATOM 814 O O . GLY A 1 104 ? -11.205 -7.600 2.070 1.00 97.00 104 GLY A O 1
ATOM 815 N N . PHE A 1 105 ? -11.039 -9.401 0.737 1.00 98.12 105 PHE A N 1
ATOM 816 C CA . PHE A 1 105 ? -11.124 -8.637 -0.512 1.00 98.12 105 PHE A CA 1
ATOM 817 C C . PHE A 1 105 ? -12.437 -7.847 -0.617 1.00 98.12 105 PHE A C 1
ATOM 819 O O . PHE A 1 105 ? -13.536 -8.386 -0.444 1.00 98.12 105 PHE A O 1
ATOM 826 N N . LYS A 1 106 ? -12.333 -6.576 -1.009 1.00 96.94 106 LYS A N 1
ATOM 827 C CA . LYS A 1 106 ? -13.461 -5.735 -1.404 1.00 96.94 106 LYS A CA 1
ATOM 828 C C . LYS A 1 106 ? -13.139 -5.056 -2.726 1.00 96.94 106 LYS A C 1
ATOM 830 O O . LYS A 1 106 ? -12.138 -4.354 -2.843 1.00 96.94 106 LYS A O 1
ATOM 835 N N . ARG A 1 107 ? -14.039 -5.226 -3.701 1.00 96.75 107 ARG A N 1
ATOM 836 C CA . ARG A 1 107 ? -13.950 -4.501 -4.970 1.00 96.75 107 ARG A CA 1
ATOM 837 C C . ARG A 1 107 ? -13.996 -3.004 -4.680 1.00 96.75 107 ARG A C 1
ATOM 839 O O . ARG A 1 107 ? -14.920 -2.537 -4.014 1.00 96.75 107 ARG A O 1
ATOM 846 N N . PHE A 1 108 ? -13.028 -2.281 -5.212 1.00 95.75 108 PHE A N 1
ATOM 847 C CA . PHE A 1 108 ? -12.818 -0.876 -4.917 1.00 95.75 108 PHE A CA 1
ATOM 848 C C . PHE A 1 108 ? -12.416 -0.107 -6.174 1.00 95.75 108 PHE A C 1
ATOM 850 O O . PHE A 1 108 ? -11.726 -0.635 -7.041 1.00 95.75 108 PHE A O 1
ATOM 857 N N . ASP A 1 109 ? -12.856 1.143 -6.270 1.00 92.94 109 ASP A N 1
ATOM 858 C CA . ASP A 1 109 ? -12.396 2.098 -7.274 1.00 92.94 109 ASP A CA 1
ATOM 859 C C . ASP A 1 109 ? -11.896 3.333 -6.530 1.00 92.94 109 ASP A C 1
ATOM 861 O O . ASP A 1 109 ? -12.672 4.022 -5.867 1.00 92.94 109 ASP A O 1
ATOM 865 N N . LEU A 1 110 ? -10.598 3.612 -6.653 1.00 92.00 110 LEU A N 1
ATOM 866 C CA . LEU A 1 110 ? -9.945 4.746 -6.002 1.00 92.00 110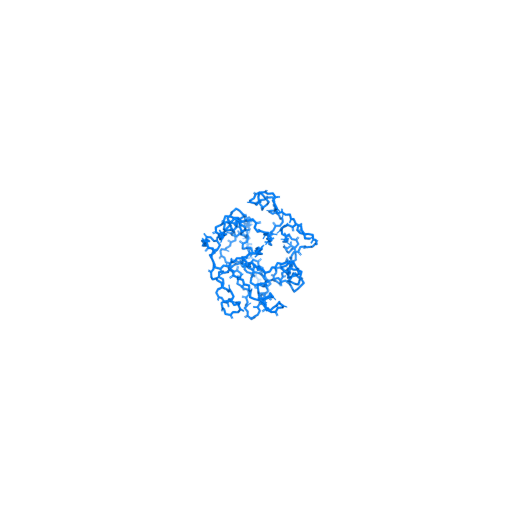 LEU A CA 1
ATOM 867 C C . LEU A 1 110 ? -10.602 6.080 -6.387 1.00 92.00 110 LEU A C 1
ATOM 869 O O . LEU A 1 110 ? -10.669 6.993 -5.570 1.00 92.00 110 LEU A O 1
ATOM 873 N N . ARG A 1 111 ? -11.158 6.188 -7.601 1.00 89.69 111 ARG A N 1
ATOM 874 C CA . ARG A 1 111 ? -11.844 7.403 -8.077 1.00 89.69 111 ARG A CA 1
ATOM 875 C C . ARG A 1 111 ? -13.269 7.537 -7.553 1.00 89.69 111 ARG A C 1
ATOM 877 O O . ARG A 1 111 ? -13.890 8.586 -7.715 1.00 89.69 111 ARG A O 1
ATOM 884 N N . ARG A 1 112 ? -13.816 6.475 -6.964 1.00 92.69 112 ARG A N 1
ATOM 885 C CA . ARG A 1 112 ? -15.173 6.429 -6.411 1.00 92.69 112 ARG A CA 1
ATOM 886 C C . ARG A 1 112 ? -15.124 5.803 -5.014 1.00 92.69 112 ARG A C 1
ATOM 888 O O . ARG A 1 112 ? -15.741 4.756 -4.799 1.00 92.69 112 ARG A O 1
ATOM 895 N N . PRO A 1 113 ? -14.374 6.415 -4.078 1.00 93.25 113 PRO A N 1
ATOM 896 C CA . PRO A 1 113 ? -14.175 5.858 -2.751 1.00 93.25 113 PRO A CA 1
ATOM 897 C C . PRO A 1 113 ? -15.509 5.792 -2.007 1.00 93.25 113 PRO A C 1
ATOM 899 O O . PRO A 1 113 ? -16.345 6.694 -2.093 1.00 93.25 113 PRO A O 1
ATOM 902 N N . VAL A 1 114 ? -15.699 4.708 -1.261 1.00 89.69 114 VAL A N 1
ATOM 903 C CA . VAL A 1 114 ? -16.873 4.500 -0.414 1.00 89.69 114 VAL A CA 1
ATOM 904 C C . VAL A 1 114 ? -16.403 4.318 1.018 1.00 89.69 114 VAL A C 1
ATOM 906 O O . VAL A 1 114 ? -15.428 3.609 1.270 1.00 89.69 114 VAL A O 1
ATOM 909 N N . LEU A 1 115 ? -17.130 4.939 1.945 1.00 92.00 115 LEU A N 1
ATOM 910 C CA . LEU A 1 115 ? -16.880 4.853 3.377 1.00 92.00 115 LEU A CA 1
ATOM 911 C C . LEU A 1 115 ? -16.754 3.398 3.839 1.00 92.00 115 LEU A C 1
ATOM 913 O O . LEU A 1 115 ? -17.642 2.572 3.596 1.00 92.00 115 LEU A O 1
ATOM 917 N N . MET A 1 116 ? -15.684 3.088 4.568 1.00 88.56 116 MET A N 1
ATOM 918 C CA . MET A 1 116 ? -15.488 1.761 5.128 1.00 88.56 116 MET A CA 1
ATOM 919 C C . MET A 1 116 ? -16.009 1.694 6.564 1.00 88.56 116 MET A C 1
ATOM 921 O O . MET A 1 116 ? -15.374 2.151 7.504 1.00 88.56 116 MET A O 1
ATOM 925 N N . THR A 1 117 ? -17.165 1.057 6.747 1.00 82.56 117 THR A N 1
ATOM 926 C CA . THR A 1 117 ? -17.859 1.020 8.049 1.00 82.56 117 THR A CA 1
ATOM 927 C C . THR A 1 117 ? -17.605 -0.239 8.881 1.00 82.56 117 THR A C 1
ATOM 929 O O . THR A 1 117 ? -17.939 -0.270 10.059 1.00 82.56 117 THR A O 1
ATOM 932 N N . LYS A 1 118 ? -17.042 -1.302 8.288 1.00 86.75 118 LYS A N 1
ATOM 933 C CA . LYS A 1 118 ? -16.979 -2.650 8.899 1.00 86.75 118 LYS A CA 1
ATOM 934 C C . LYS A 1 118 ? -15.565 -3.181 9.157 1.00 86.75 118 LYS A C 1
ATOM 936 O O . LYS A 1 118 ? -15.395 -4.383 9.319 1.00 86.75 118 LYS A O 1
ATOM 941 N N . TYR A 1 119 ? -14.546 -2.328 9.116 1.00 93.81 119 TYR A N 1
ATOM 942 C CA . TYR A 1 119 ? -13.169 -2.743 9.386 1.00 93.81 119 TYR A CA 1
ATOM 943 C C . TYR A 1 119 ? -12.407 -1.607 10.053 1.00 93.81 119 TYR A C 1
ATOM 945 O O . TYR A 1 119 ? -12.162 -0.583 9.420 1.00 93.81 119 TYR A O 1
ATOM 953 N N . ALA A 1 120 ? -12.071 -1.788 11.329 1.00 94.12 120 ALA A N 1
ATOM 954 C CA . ALA A 1 120 ? -11.371 -0.812 12.156 1.00 94.12 120 ALA A CA 1
ATOM 955 C C . ALA A 1 120 ? -9.850 -0.933 11.971 1.00 94.12 120 ALA A C 1
ATOM 957 O O . ALA A 1 120 ? -9.148 -1.395 12.869 1.00 94.12 120 ALA A O 1
ATOM 958 N N . TYR A 1 121 ? -9.357 -0.584 10.782 1.00 97.25 121 TYR A N 1
ATOM 959 C CA . TYR A 1 121 ? -7.920 -0.587 10.499 1.00 97.25 121 TYR A CA 1
ATOM 960 C C . TYR A 1 121 ? -7.145 0.400 11.375 1.00 97.25 121 TYR A C 1
ATOM 962 O O . TYR A 1 121 ? -7.683 1.430 11.782 1.00 97.25 121 TYR A O 1
ATOM 970 N N . ASP A 1 122 ? -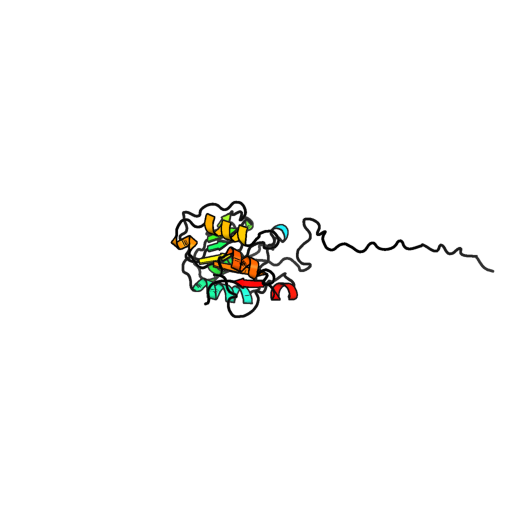5.879 0.079 11.624 1.00 97.19 122 ASP A N 1
ATOM 971 C CA . ASP A 1 122 ? -4.919 0.888 12.385 1.00 97.19 122 ASP A CA 1
ATOM 972 C C . ASP A 1 122 ? -3.744 1.401 11.531 1.00 97.19 122 ASP A C 1
ATOM 974 O O . ASP A 1 122 ? -2.965 2.230 11.994 1.00 97.19 122 ASP A O 1
ATOM 978 N N . VAL A 1 123 ? -3.641 0.960 10.273 1.00 98.19 123 VAL A N 1
ATOM 979 C CA . VAL A 1 123 ? -2.664 1.435 9.282 1.00 98.19 123 VAL A CA 1
ATOM 980 C C . VAL A 1 123 ? -3.184 1.226 7.862 1.00 98.19 123 VAL A C 1
ATOM 982 O O . VAL A 1 123 ? -3.945 0.291 7.598 1.00 98.19 123 VAL A O 1
ATOM 985 N N . VAL A 1 124 ? -2.736 2.066 6.931 1.00 98.50 124 VAL A N 1
ATOM 986 C CA . VAL A 1 124 ? -2.969 1.901 5.493 1.00 98.50 124 VAL A CA 1
ATOM 987 C C . VAL A 1 124 ? -1.645 1.684 4.767 1.00 98.50 124 VAL A C 1
ATOM 989 O O . VAL A 1 124 ? -0.720 2.477 4.911 1.00 98.50 124 VAL A O 1
ATOM 992 N N . PHE A 1 125 ? -1.574 0.652 3.930 1.00 98.69 125 PHE A N 1
ATOM 993 C CA . PHE A 1 125 ? -0.523 0.473 2.928 1.00 98.69 125 PHE A CA 1
ATOM 994 C C . PHE A 1 125 ? -1.139 0.601 1.540 1.00 98.69 125 PHE A C 1
ATOM 996 O O . PHE A 1 125 ? -2.081 -0.123 1.211 1.00 98.69 125 PHE A O 1
ATOM 1003 N N . VAL A 1 126 ? -0.600 1.492 0.712 1.00 98.31 126 VAL A N 1
ATOM 1004 C CA . VAL A 1 126 ? -1.146 1.774 -0.616 1.00 98.31 126 VAL A CA 1
ATOM 1005 C C . VAL A 1 126 ? -0.067 1.775 -1.696 1.00 98.31 126 VAL A C 1
ATOM 1007 O O . VAL A 1 126 ? 0.990 2.380 -1.523 1.00 98.31 126 VAL A O 1
ATOM 1010 N N . ASP A 1 127 ? -0.340 1.081 -2.802 1.00 97.06 127 ASP A N 1
ATOM 1011 C CA . ASP A 1 127 ? 0.480 1.078 -4.024 1.00 97.06 127 ASP A CA 1
ATOM 1012 C C . ASP A 1 127 ? -0.388 1.534 -5.207 1.00 97.06 127 ASP A C 1
ATOM 1014 O O . ASP A 1 127 ? -0.988 0.719 -5.908 1.00 97.06 127 ASP A O 1
ATOM 1018 N N . PRO A 1 128 ? -0.617 2.849 -5.348 1.00 94.50 128 PRO A N 1
ATOM 1019 C CA . PRO A 1 128 ? -1.609 3.366 -6.274 1.00 94.50 128 PRO A CA 1
ATOM 1020 C C . PRO A 1 128 ? -1.104 3.317 -7.728 1.00 94.50 128 PRO A C 1
ATOM 1022 O O . PRO A 1 128 ? 0.098 3.447 -7.969 1.00 94.50 128 PRO A O 1
ATOM 1025 N N . PRO A 1 129 ? -2.013 3.274 -8.721 1.00 91.06 129 PRO A N 1
ATOM 1026 C CA . PRO A 1 129 ? -1.681 3.489 -10.132 1.00 91.06 129 PRO A CA 1
ATOM 1027 C C . PRO A 1 129 ? -1.295 4.964 -10.373 1.00 91.06 129 PRO A C 1
ATOM 1029 O O . PRO A 1 129 ? -2.096 5.793 -10.817 1.00 91.06 129 PRO A O 1
ATOM 1032 N N . PHE A 1 130 ? -0.071 5.336 -9.988 1.00 85.00 130 PHE A N 1
ATOM 1033 C CA . PHE A 1 130 ? 0.357 6.731 -9.839 1.00 85.00 130 PHE A CA 1
ATOM 1034 C C . PHE A 1 130 ? 0.548 7.490 -11.159 1.00 85.00 130 PHE A C 1
ATOM 1036 O O . PHE A 1 130 ? 0.715 8.715 -11.123 1.00 85.00 130 PHE A O 1
ATOM 1043 N N . ALA A 1 131 ? 0.524 6.829 -12.326 1.00 84.00 131 ALA A N 1
ATOM 1044 C CA . ALA A 1 131 ? 0.496 7.556 -13.597 1.00 84.00 131 ALA A CA 1
ATOM 1045 C C . ALA A 1 131 ? -0.880 8.189 -13.856 1.00 84.00 131 ALA A C 1
ATOM 1047 O O . ALA A 1 131 ? -0.951 9.227 -14.513 1.00 84.00 131 ALA A O 1
ATOM 1048 N N . ASN A 1 132 ? -1.952 7.593 -13.323 1.00 83.06 132 ASN A N 1
ATOM 1049 C CA . ASN A 1 132 ? -3.331 8.020 -13.559 1.00 83.06 132 ASN A CA 1
ATOM 1050 C C . ASN A 1 132 ? -4.071 8.507 -12.298 1.00 83.06 132 ASN A C 1
ATOM 1052 O O . ASN A 1 132 ? -5.270 8.794 -12.375 1.00 83.06 132 ASN A O 1
ATOM 1056 N N . VAL A 1 133 ? -3.394 8.563 -11.150 1.00 89.50 133 VAL A N 1
ATOM 1057 C CA . VAL A 1 133 ? -3.923 9.062 -9.873 1.00 89.50 133 VAL A CA 1
ATOM 1058 C C . VAL A 1 133 ? -2.939 10.069 -9.288 1.00 89.50 133 VAL A C 1
ATOM 1060 O O . VAL A 1 133 ? -1.767 9.761 -9.064 1.00 89.50 133 VAL A O 1
ATOM 1063 N N . SER A 1 134 ? -3.407 11.290 -9.040 1.00 94.19 134 SER A N 1
ATOM 1064 C CA . SER A 1 134 ? -2.622 12.323 -8.361 1.00 94.19 134 SER A CA 1
ATOM 1065 C C . SER A 1 134 ? -2.555 12.087 -6.844 1.00 94.19 134 SER A C 1
ATOM 1067 O O . SER A 1 134 ? -3.481 11.510 -6.267 1.00 94.19 134 SER A O 1
ATOM 1069 N N . PRO A 1 135 ? -1.515 12.590 -6.152 1.00 96.00 135 PRO A N 1
ATOM 1070 C CA . PRO A 1 135 ? -1.452 12.542 -4.692 1.00 96.00 135 PRO A CA 1
ATOM 1071 C C . PRO A 1 135 ? -2.674 13.132 -3.984 1.00 96.00 135 PRO A C 1
ATOM 1073 O O . PRO A 1 135 ? -3.125 12.594 -2.977 1.00 96.00 135 PRO A O 1
ATOM 1076 N N . LYS A 1 136 ? -3.255 14.206 -4.533 1.00 95.81 136 LYS A N 1
ATOM 1077 C CA . LYS A 1 136 ? -4.456 14.845 -3.980 1.00 95.81 136 LYS A CA 1
ATOM 1078 C C . LYS A 1 136 ? -5.695 13.956 -4.097 1.00 95.81 136 LYS A C 1
ATOM 1080 O O . LYS A 1 136 ? -6.480 13.875 -3.151 1.00 95.81 136 LYS A O 1
ATOM 1085 N N . GLU A 1 137 ? -5.874 13.287 -5.236 1.00 96.06 137 GLU A N 1
ATOM 1086 C CA . GLU A 1 137 ? -6.948 12.302 -5.418 1.00 96.06 137 GLU A CA 1
ATOM 1087 C C . GLU A 1 137 ? -6.762 11.116 -4.474 1.00 96.06 137 GLU A C 1
ATOM 1089 O O . GLU A 1 137 ? -7.721 10.701 -3.827 1.00 96.06 137 GLU A O 1
ATOM 1094 N N . LEU A 1 138 ? -5.526 10.624 -4.327 1.00 96.94 138 LEU A N 1
ATOM 1095 C CA . LEU A 1 138 ? -5.203 9.572 -3.368 1.00 96.94 138 LEU A CA 1
ATOM 1096 C C . LEU A 1 138 ? -5.550 9.996 -1.936 1.00 96.94 138 LEU A C 1
ATOM 1098 O O . LEU A 1 138 ? -6.268 9.270 -1.255 1.00 96.94 138 LEU A O 1
ATOM 1102 N N . LYS A 1 139 ? -5.100 11.173 -1.483 1.00 96.56 139 LYS A N 1
ATOM 1103 C CA . LYS A 1 139 ? -5.414 11.673 -0.137 1.00 96.56 139 LYS A CA 1
ATOM 1104 C C . LYS A 1 139 ? -6.919 11.784 0.085 1.00 96.56 139 LYS A C 1
ATOM 1106 O O . LYS A 1 139 ? -7.425 11.296 1.089 1.00 96.56 139 LYS A O 1
ATOM 1111 N N . THR A 1 140 ? -7.630 12.379 -0.874 1.00 95.88 140 THR A N 1
ATOM 1112 C CA . THR A 1 140 ? -9.091 12.535 -0.817 1.00 95.88 140 THR A CA 1
ATOM 1113 C C . THR A 1 140 ? -9.775 11.175 -0.709 1.00 95.88 140 THR A C 1
ATOM 1115 O O . THR A 1 140 ? -10.664 10.985 0.116 1.00 95.88 140 THR A O 1
ATOM 1118 N N . CYS A 1 141 ? -9.324 10.201 -1.498 1.00 96.81 141 CYS A N 1
ATOM 1119 C CA . CYS A 1 141 ? -9.792 8.827 -1.423 1.00 96.81 141 CYS A CA 1
ATOM 1120 C C . CYS A 1 141 ? -9.583 8.226 -0.025 1.00 96.81 141 CYS A C 1
ATOM 1122 O O . CYS A 1 141 ? -10.533 7.698 0.553 1.00 96.81 141 CYS A O 1
ATOM 1124 N N . LEU A 1 142 ? -8.375 8.331 0.535 1.00 96.81 142 LEU A N 1
ATOM 1125 C CA . LEU A 1 142 ? -8.064 7.802 1.866 1.00 96.81 142 LEU A CA 1
ATOM 1126 C C . LEU A 1 142 ? -8.886 8.483 2.980 1.00 96.81 142 LEU A C 1
ATOM 1128 O O . LEU A 1 142 ? -9.357 7.813 3.897 1.00 96.81 142 LEU A O 1
ATOM 1132 N N . ASP A 1 143 ? -9.150 9.785 2.865 1.00 95.50 143 ASP A N 1
ATOM 1133 C CA . ASP A 1 143 ? -10.011 10.510 3.808 1.00 95.50 143 ASP A CA 1
ATOM 1134 C C . ASP A 1 143 ? -11.481 10.088 3.728 1.00 95.50 143 ASP A C 1
ATOM 1136 O O . ASP A 1 143 ? -12.181 10.094 4.744 1.00 95.50 143 ASP A O 1
ATOM 1140 N N . MET A 1 144 ? -11.952 9.732 2.529 1.00 95.62 144 MET A N 1
ATOM 1141 C CA . MET A 1 144 ? -13.331 9.303 2.284 1.00 95.62 144 MET A CA 1
ATOM 1142 C C . MET A 1 144 ? -13.599 7.860 2.716 1.00 95.62 144 MET A C 1
ATOM 1144 O O . MET A 1 144 ? -14.731 7.544 3.083 1.00 95.62 144 MET A O 1
ATOM 1148 N N . ILE A 1 145 ? -12.596 6.976 2.680 1.00 96.12 145 ILE A N 1
ATOM 1149 C CA . ILE A 1 145 ? -12.759 5.604 3.188 1.00 96.12 145 ILE A CA 1
ATOM 1150 C C . ILE A 1 145 ? -12.725 5.546 4.722 1.00 96.12 145 ILE A C 1
ATOM 1152 O O . ILE A 1 145 ? -13.279 4.603 5.290 1.00 96.12 145 ILE A O 1
ATOM 1156 N N . ALA A 1 146 ? -12.126 6.539 5.390 1.00 94.94 146 ALA A N 1
ATOM 1157 C CA . ALA A 1 146 ? -12.035 6.601 6.845 1.00 94.94 146 ALA A CA 1
ATOM 1158 C C . ALA A 1 146 ? -13.413 6.803 7.499 1.00 94.94 146 ALA A C 1
ATOM 1160 O O . ALA A 1 146 ? -14.050 7.847 7.350 1.00 94.94 146 ALA A O 1
ATOM 1161 N N . GLY A 1 147 ? -13.861 5.799 8.258 1.00 90.00 147 GLY A N 1
ATOM 1162 C CA . GLY A 1 147 ? -15.128 5.795 8.994 1.00 90.00 147 GLY A CA 1
ATOM 1163 C C . GLY A 1 147 ? -15.104 6.572 10.310 1.00 90.00 147 GLY A C 1
ATOM 1164 O O . GLY A 1 147 ? -16.161 6.935 10.824 1.00 90.00 147 GLY A O 1
ATOM 1165 N N . THR A 1 148 ? -13.919 6.826 10.865 1.00 93.31 148 THR A N 1
ATOM 1166 C CA . THR A 1 148 ? -13.726 7.479 12.168 1.00 93.31 148 THR A CA 1
ATOM 1167 C C . THR A 1 148 ? -12.551 8.460 12.139 1.00 93.31 148 THR A C 1
ATOM 1169 O O . THR A 1 148 ? -11.737 8.447 11.215 1.00 93.31 148 THR A O 1
ATOM 1172 N N . VAL A 1 149 ? -12.435 9.300 13.175 1.00 93.12 149 VAL A N 1
ATOM 1173 C CA . VAL A 1 149 ? -11.281 10.202 13.357 1.00 93.12 149 VAL A CA 1
ATOM 1174 C C . VAL A 1 149 ? -9.981 9.405 13.485 1.00 93.12 149 VAL A C 1
ATOM 1176 O O . VAL A 1 149 ? -9.045 9.663 12.739 1.00 93.12 149 VAL A O 1
ATOM 1179 N N . ALA A 1 150 ? -9.963 8.361 14.322 1.00 94.19 150 ALA A N 1
ATOM 1180 C CA . ALA A 1 150 ? -8.792 7.498 14.491 1.00 94.19 150 ALA A CA 1
ATOM 1181 C C . ALA A 1 150 ? -8.331 6.858 13.168 1.00 94.19 150 ALA A C 1
ATOM 1183 O O . ALA A 1 150 ? -7.141 6.745 12.911 1.00 94.19 150 ALA A O 1
ATOM 1184 N N . GLN A 1 151 ? -9.268 6.482 12.294 1.00 95.62 151 GLN A N 1
ATOM 1185 C CA . GLN A 1 151 ? -8.961 5.941 10.967 1.00 95.62 151 GLN A CA 1
ATOM 1186 C C . GLN A 1 151 ? -8.428 6.981 9.980 1.00 95.62 151 GLN A C 1
ATOM 1188 O O . GLN A 1 151 ? -7.672 6.634 9.075 1.00 95.62 151 GLN A O 1
ATOM 1193 N N . ARG A 1 152 ? -8.839 8.243 10.129 1.00 94.12 152 ARG A N 1
ATOM 1194 C CA . ARG A 1 152 ? -8.328 9.363 9.331 1.00 94.12 152 ARG A CA 1
ATOM 1195 C C . ARG A 1 152 ? -6.915 9.762 9.758 1.00 94.12 152 ARG A C 1
ATOM 1197 O O . ARG A 1 152 ? -6.143 10.229 8.930 1.00 94.12 152 ARG A O 1
ATOM 1204 N N . GLU A 1 153 ? -6.593 9.570 11.032 1.00 94.38 153 GLU A N 1
ATOM 1205 C CA . GLU A 1 153 ? -5.279 9.844 11.628 1.00 94.38 153 GLU A CA 1
ATOM 1206 C C . GLU A 1 153 ? -4.334 8.634 11.591 1.00 94.38 153 GLU A C 1
ATOM 1208 O O . GLU A 1 153 ? -3.160 8.754 11.944 1.00 94.38 153 GLU A O 1
ATOM 1213 N N . ALA A 1 154 ? -4.826 7.467 11.164 1.00 96.25 154 ALA A N 1
ATOM 1214 C CA . ALA A 1 154 ? -4.033 6.251 11.078 1.00 96.25 154 ALA A CA 1
ATOM 1215 C C . ALA A 1 154 ? -2.804 6.452 10.166 1.00 96.25 154 ALA A C 1
ATOM 1217 O O . ALA A 1 154 ? -2.918 7.079 9.108 1.00 96.25 154 ALA A O 1
ATOM 1218 N N . PRO A 1 155 ? -1.637 5.885 10.527 1.00 97.25 155 PRO A N 1
ATOM 1219 C CA . PRO A 1 155 ? -0.457 5.855 9.675 1.00 97.25 155 PRO A CA 1
ATOM 1220 C C . PRO A 1 155 ? -0.759 5.410 8.242 1.00 97.25 155 PRO A C 1
ATOM 1222 O O . PRO A 1 155 ? -1.448 4.413 8.016 1.00 97.25 155 PRO A O 1
ATOM 1225 N N . VAL A 1 156 ? -0.187 6.124 7.272 1.00 98.06 156 VAL A N 1
ATOM 1226 C CA . VAL A 1 156 ? -0.265 5.773 5.852 1.00 98.06 156 VAL A CA 1
ATOM 1227 C C . VAL A 1 156 ? 1.138 5.526 5.317 1.00 98.06 156 VAL A C 1
ATOM 1229 O O . VAL A 1 156 ? 2.021 6.372 5.448 1.00 98.06 156 VAL A O 1
ATOM 1232 N N . TYR A 1 157 ? 1.314 4.376 4.676 1.00 98.44 157 TYR A N 1
ATOM 1233 C CA . TYR A 1 157 ? 2.493 4.019 3.908 1.00 98.44 157 TYR A CA 1
ATOM 1234 C C . TYR A 1 157 ? 2.148 3.970 2.419 1.00 98.44 157 TYR A C 1
ATOM 1236 O O . TYR A 1 157 ? 1.299 3.182 2.002 1.00 98.44 157 TYR A O 1
ATOM 1244 N N . VAL A 1 158 ? 2.811 4.795 1.612 1.00 98.12 158 VAL A N 1
ATOM 1245 C CA . VAL A 1 158 ? 2.567 4.935 0.171 1.00 98.12 158 VAL A CA 1
ATOM 1246 C C . VAL A 1 158 ? 3.803 4.483 -0.599 1.00 98.12 158 VAL A C 1
ATOM 1248 O O . VAL A 1 158 ? 4.882 5.044 -0.417 1.00 98.12 158 VAL A O 1
ATOM 1251 N N . ALA A 1 159 ? 3.662 3.494 -1.478 1.00 97.31 159 ALA A N 1
ATOM 1252 C CA . ALA A 1 159 ? 4.650 3.239 -2.521 1.00 97.31 159 ALA A CA 1
ATOM 1253 C C . ALA A 1 159 ? 4.472 4.295 -3.622 1.00 97.31 159 ALA A C 1
ATOM 1255 O O . ALA A 1 159 ? 3.403 4.395 -4.222 1.00 97.31 159 ALA A O 1
ATOM 1256 N N . PHE A 1 160 ? 5.474 5.145 -3.851 1.00 96.44 160 PHE A N 1
ATOM 1257 C CA . PHE A 1 160 ? 5.316 6.273 -4.771 1.00 96.44 160 PHE A CA 1
ATOM 1258 C C . PHE A 1 160 ? 6.608 6.666 -5.478 1.00 96.44 160 PHE A C 1
ATOM 1260 O O . PHE A 1 160 ? 7.710 6.381 -5.010 1.00 96.44 160 PHE A O 1
ATOM 1267 N N . ASN A 1 161 ? 6.468 7.354 -6.610 1.00 95.06 161 ASN A N 1
ATOM 1268 C CA . ASN A 1 161 ? 7.600 7.891 -7.350 1.00 95.06 161 ASN A CA 1
ATOM 1269 C C . ASN A 1 161 ? 8.180 9.123 -6.633 1.00 95.06 161 ASN A C 1
ATOM 1271 O O . ASN A 1 161 ? 7.523 10.154 -6.505 1.00 95.06 161 ASN A O 1
ATOM 1275 N N . ALA A 1 162 ? 9.437 9.014 -6.220 1.00 95.19 162 ALA A N 1
ATOM 1276 C CA . ALA A 1 162 ? 10.213 10.033 -5.535 1.00 95.19 162 ALA A CA 1
ATOM 1277 C C . ALA A 1 162 ? 10.462 11.299 -6.369 1.00 95.19 162 ALA A C 1
ATOM 1279 O O . ALA A 1 162 ? 10.662 12.362 -5.790 1.00 95.19 162 ALA A O 1
ATOM 1280 N N . ASP A 1 163 ? 10.374 11.230 -7.703 1.00 94.25 163 ASP A N 1
ATOM 1281 C CA . ASP A 1 163 ? 10.396 12.426 -8.562 1.00 94.25 163 ASP A CA 1
ATOM 1282 C C . ASP A 1 163 ? 9.195 13.360 -8.281 1.00 94.25 163 ASP A C 1
ATOM 1284 O O . ASP A 1 163 ? 9.212 14.522 -8.675 1.00 94.25 163 ASP A O 1
ATOM 1288 N N . ARG A 1 164 ? 8.141 12.855 -7.621 1.00 94.69 164 ARG A N 1
ATOM 1289 C CA . ARG A 1 164 ? 6.913 13.583 -7.252 1.00 94.69 164 ARG A CA 1
ATOM 1290 C C . ARG A 1 164 ? 6.700 13.637 -5.736 1.00 94.69 164 ARG A C 1
ATOM 1292 O O . ARG A 1 164 ? 5.571 13.747 -5.265 1.00 94.69 164 ARG A O 1
ATOM 1299 N N . GLU A 1 165 ? 7.777 13.520 -4.967 1.00 95.44 165 GLU A N 1
ATOM 1300 C CA . GLU A 1 165 ? 7.725 13.538 -3.504 1.00 95.44 165 GLU A CA 1
ATOM 1301 C C . GLU A 1 165 ? 7.138 14.835 -2.945 1.00 95.44 165 GLU A C 1
ATOM 1303 O O . GLU A 1 165 ? 6.351 14.776 -2.008 1.00 95.44 165 GLU A O 1
ATOM 1308 N N . GLU A 1 166 ? 7.478 15.991 -3.516 1.00 95.25 166 GLU A N 1
ATOM 1309 C CA . GLU A 1 166 ? 6.964 17.283 -3.044 1.00 95.25 166 GLU A CA 1
ATOM 1310 C C . GLU A 1 166 ? 5.435 17.357 -3.168 1.00 95.25 166 GLU A C 1
ATOM 1312 O O . GLU A 1 166 ? 4.757 17.655 -2.186 1.00 95.25 166 GLU A O 1
ATOM 1317 N N . GLU A 1 167 ? 4.882 16.961 -4.322 1.00 96.06 167 GLU A N 1
ATOM 1318 C CA . GLU A 1 167 ? 3.428 16.864 -4.530 1.00 96.06 167 GLU A CA 1
ATOM 1319 C C . GLU A 1 167 ? 2.774 15.876 -3.554 1.00 96.06 167 GLU A C 1
ATOM 1321 O O . GLU A 1 167 ? 1.666 16.110 -3.063 1.00 96.06 167 GLU A O 1
ATOM 1326 N N . LEU A 1 168 ? 3.441 14.745 -3.290 1.00 96.38 168 LEU A N 1
ATOM 1327 C CA . LEU A 1 168 ? 2.962 13.759 -2.328 1.00 96.38 168 LEU A CA 1
ATOM 1328 C C . LEU A 1 168 ? 2.927 14.349 -0.919 1.00 96.38 168 LEU A C 1
ATOM 1330 O O . LEU A 1 168 ? 1.925 14.218 -0.221 1.00 96.38 168 LEU A O 1
ATOM 1334 N N . ASN A 1 169 ? 3.996 15.019 -0.509 1.00 95.00 169 ASN A N 1
ATOM 1335 C CA . ASN A 1 169 ? 4.098 15.569 0.827 1.00 95.00 169 ASN A CA 1
ATOM 1336 C C . ASN A 1 169 ? 3.112 16.727 1.041 1.00 95.00 169 ASN A C 1
ATOM 1338 O O . ASN A 1 169 ? 2.450 16.777 2.075 1.00 95.00 169 ASN A O 1
ATOM 1342 N N . GLU A 1 170 ? 2.939 17.604 0.049 1.00 96.06 170 GLU A N 1
ATOM 1343 C CA . GLU A 1 170 ? 1.945 18.683 0.083 1.00 96.06 170 GLU A CA 1
ATOM 1344 C C . GLU A 1 170 ? 0.523 18.127 0.246 1.00 96.06 170 GLU A C 1
ATOM 1346 O O . GLU A 1 170 ? -0.215 18.550 1.138 1.00 96.06 170 GLU A O 1
ATOM 1351 N N . ALA A 1 171 ? 0.151 17.115 -0.548 1.00 96.69 171 ALA A N 1
ATOM 1352 C CA . ALA A 1 171 ? -1.169 16.492 -0.460 1.00 96.69 171 ALA A CA 1
ATOM 1353 C C . ALA A 1 171 ? -1.441 15.859 0.916 1.00 96.69 171 ALA A C 1
ATOM 1355 O O . ALA A 1 171 ? -2.586 15.833 1.365 1.00 96.69 171 ALA A O 1
ATOM 1356 N N . PHE A 1 172 ? -0.403 15.372 1.596 1.00 95.94 172 PHE A N 1
ATOM 1357 C CA . PHE A 1 172 ? -0.494 14.761 2.923 1.00 95.94 172 PHE A CA 1
ATOM 1358 C C . PHE A 1 172 ? -0.074 15.712 4.060 1.00 95.94 172 PHE A C 1
ATOM 1360 O O . PHE A 1 172 ? 0.168 15.268 5.185 1.00 95.94 172 PHE A O 1
ATOM 1367 N N . GLY A 1 173 ? -0.013 17.022 3.799 1.00 93.25 173 GLY A N 1
ATOM 1368 C CA . GLY A 1 173 ? 0.205 18.047 4.822 1.00 93.25 173 GLY A CA 1
ATOM 1369 C C . GLY A 1 173 ? 1.573 17.991 5.506 1.00 93.25 173 GLY A C 1
ATOM 1370 O O . GLY A 1 173 ? 1.674 18.331 6.681 1.00 93.25 173 GLY A O 1
ATOM 1371 N N . GLY A 1 174 ? 2.620 17.531 4.817 1.00 91.56 174 GLY A N 1
ATOM 1372 C CA . GLY A 1 174 ? 3.978 17.490 5.368 1.00 91.56 174 GLY A CA 1
ATOM 1373 C C . GLY A 1 174 ? 4.307 16.240 6.194 1.00 91.56 174 GLY A C 1
ATOM 1374 O O . GLY A 1 174 ? 5.387 16.166 6.777 1.00 91.56 174 GLY A O 1
ATOM 1375 N N . THR A 1 175 ? 3.385 15.278 6.297 1.00 88.81 175 THR A N 1
ATOM 1376 C CA . THR A 1 175 ? 3.505 14.138 7.228 1.00 88.81 175 THR A CA 1
ATOM 1377 C C . THR A 1 175 ? 4.220 12.920 6.645 1.00 88.81 175 THR A C 1
ATOM 1379 O O . THR A 1 175 ? 4.618 12.026 7.396 1.00 88.81 175 THR A O 1
ATOM 1382 N N . LEU A 1 176 ? 4.396 12.862 5.322 1.00 93.94 176 LEU A N 1
ATOM 1383 C CA . LEU A 1 176 ? 5.004 11.720 4.652 1.00 93.94 176 LEU A CA 1
ATOM 1384 C C . LEU A 1 176 ? 6.487 11.970 4.402 1.00 93.94 176 LEU A C 1
ATOM 1386 O O . LEU A 1 176 ? 6.876 12.911 3.719 1.00 93.94 176 LEU A O 1
ATOM 1390 N N . THR A 1 177 ? 7.319 11.068 4.914 1.00 93.81 177 THR A N 1
ATOM 1391 C CA . THR A 1 177 ? 8.768 11.081 4.681 1.00 93.81 177 THR A CA 1
ATOM 1392 C C . THR A 1 177 ? 9.208 9.774 4.050 1.00 93.81 177 THR A C 1
ATOM 1394 O O . THR A 1 177 ? 8.562 8.745 4.256 1.00 93.81 177 THR A O 1
ATOM 1397 N N . ARG A 1 178 ? 10.311 9.783 3.293 1.00 95.06 178 ARG A N 1
ATOM 1398 C CA . ARG A 1 178 ? 10.921 8.531 2.831 1.00 95.06 178 ARG A CA 1
ATOM 1399 C C . ARG A 1 178 ? 11.269 7.663 4.035 1.00 95.06 178 ARG A C 1
ATOM 1401 O O . ARG A 1 178 ? 12.029 8.075 4.909 1.00 95.06 178 ARG A O 1
ATOM 1408 N N . VAL A 1 179 ? 10.733 6.453 4.050 1.00 93.38 179 VAL A N 1
ATOM 1409 C CA . VAL A 1 179 ? 11.097 5.441 5.035 1.00 93.38 179 VAL A CA 1
ATOM 1410 C C . VAL A 1 179 ? 12.536 4.999 4.770 1.00 93.38 179 VAL A C 1
ATOM 1412 O O . VAL A 1 179 ? 12.917 4.757 3.621 1.00 93.38 179 VAL A O 1
ATOM 1415 N N . GLU A 1 180 ? 13.334 4.890 5.832 1.00 86.69 180 GLU A N 1
ATOM 1416 C CA . GLU A 1 180 ? 14.744 4.517 5.732 1.00 86.69 180 GLU A CA 1
ATOM 1417 C C . GLU A 1 180 ? 14.961 3.178 5.009 1.00 86.69 180 GLU A C 1
ATOM 1419 O O . GLU A 1 180 ? 14.175 2.227 5.096 1.00 86.69 180 GLU A O 1
ATOM 1424 N N . GLY A 1 181 ? 16.080 3.098 4.288 1.00 88.19 181 GLY A N 1
ATOM 1425 C CA . GLY A 1 181 ? 16.500 1.916 3.552 1.00 88.19 181 GLY A CA 1
ATOM 1426 C C . GLY A 1 181 ? 16.778 2.227 2.088 1.00 88.19 181 GLY A C 1
ATOM 1427 O O . GLY A 1 181 ? 17.616 3.059 1.763 1.00 88.19 181 GLY A O 1
ATOM 1428 N N . ARG A 1 182 ? 16.108 1.495 1.199 1.00 93.38 182 ARG A N 1
ATOM 1429 C CA . ARG A 1 182 ? 16.342 1.521 -0.252 1.00 93.38 182 ARG A CA 1
ATOM 1430 C C . ARG A 1 182 ? 15.031 1.612 -1.030 1.00 93.38 182 ARG A C 1
ATOM 1432 O O . ARG A 1 182 ? 13.984 1.268 -0.474 1.00 93.38 182 ARG A O 1
ATOM 1439 N N . ALA A 1 183 ? 15.101 1.962 -2.306 1.00 96.88 183 ALA A N 1
ATOM 1440 C CA . ALA A 1 183 ? 13.958 1.968 -3.213 1.00 96.88 183 ALA A CA 1
ATOM 1441 C C . ALA A 1 183 ? 13.180 0.626 -3.229 1.00 96.88 183 ALA A C 1
ATOM 1443 O O . ALA A 1 183 ? 13.680 -0.422 -2.801 1.00 96.88 183 ALA A O 1
ATOM 1444 N N . LEU A 1 184 ? 11.920 0.663 -3.647 1.00 97.31 184 LEU A N 1
ATOM 1445 C CA . LEU A 1 184 ? 11.037 -0.490 -3.768 1.00 97.31 184 LEU A CA 1
ATOM 1446 C C . LEU A 1 184 ? 11.319 -1.226 -5.073 1.00 97.31 184 LEU A C 1
ATOM 1448 O O . LEU A 1 184 ? 11.294 -0.651 -6.158 1.00 97.31 184 LEU A O 1
ATOM 1452 N N . GLY A 1 185 ? 11.574 -2.522 -4.940 1.00 96.69 185 GLY A N 1
ATOM 1453 C CA . GLY A 1 185 ? 11.800 -3.414 -6.060 1.00 96.69 185 GLY A CA 1
ATOM 1454 C C . GLY A 1 185 ? 10.530 -4.128 -6.522 1.00 96.69 185 GLY A C 1
ATOM 1455 O O . GLY A 1 185 ? 9.718 -4.557 -5.700 1.00 96.69 185 GLY A O 1
ATOM 1456 N N . TYR A 1 186 ? 10.410 -4.328 -7.831 1.00 96.31 186 TYR A N 1
ATOM 1457 C CA . TYR A 1 186 ? 9.282 -4.961 -8.517 1.00 96.31 186 TYR A CA 1
ATOM 1458 C C . TYR A 1 186 ? 9.782 -6.011 -9.514 1.00 96.31 186 TYR A C 1
ATOM 1460 O O . TYR A 1 186 ? 10.878 -5.892 -10.061 1.00 96.31 186 TYR A O 1
ATOM 1468 N N . LYS A 1 187 ? 8.977 -7.045 -9.766 1.00 95.00 187 LYS A N 1
ATOM 1469 C CA . LYS A 1 187 ? 9.363 -8.199 -10.595 1.00 95.00 187 LYS A CA 1
ATOM 1470 C C . LYS A 1 187 ? 9.494 -7.867 -12.084 1.00 95.00 187 LYS A C 1
ATOM 1472 O O . LYS A 1 187 ? 10.342 -8.442 -12.756 1.00 95.00 187 LYS A O 1
ATOM 1477 N N . SER A 1 188 ? 8.671 -6.954 -12.593 1.00 92.56 188 SER A N 1
ATOM 1478 C CA . SER A 1 188 ? 8.531 -6.683 -14.034 1.00 92.56 188 SER A CA 1
ATOM 1479 C C . SER A 1 188 ? 8.757 -5.213 -14.417 1.00 92.56 188 SER A C 1
ATOM 1481 O O . SER A 1 188 ? 8.452 -4.804 -15.539 1.00 92.56 188 SER A O 1
ATOM 1483 N N . VAL A 1 189 ? 9.317 -4.405 -13.511 1.00 89.44 189 VAL A N 1
ATOM 1484 C CA . VAL A 1 189 ? 9.650 -2.987 -13.742 1.00 89.44 189 VAL A CA 1
ATOM 1485 C C . VAL A 1 189 ? 11.141 -2.859 -14.061 1.00 89.44 189 VAL A C 1
ATOM 1487 O O . VAL A 1 189 ? 11.958 -3.627 -13.570 1.00 89.44 189 VAL A O 1
ATOM 1490 N N . LYS A 1 190 ? 11.547 -1.894 -14.891 1.00 90.00 190 LYS A N 1
ATOM 1491 C CA . LYS A 1 190 ? 12.976 -1.662 -15.180 1.00 90.00 190 LYS A CA 1
ATOM 1492 C C . LYS A 1 190 ? 13.693 -1.083 -13.959 1.00 90.00 190 LYS A C 1
ATOM 1494 O O . LYS A 1 190 ? 13.142 -0.198 -13.315 1.00 90.00 190 LYS A O 1
ATOM 1499 N N . GLU A 1 191 ? 14.928 -1.506 -13.706 1.00 89.69 191 GLU A N 1
ATOM 1500 C CA . GLU A 1 191 ? 15.735 -1.080 -12.547 1.00 89.69 191 GLU A CA 1
ATOM 1501 C C . GLU A 1 191 ? 15.785 0.448 -12.373 1.00 89.69 191 GLU A C 1
ATOM 1503 O O . GLU A 1 191 ? 15.371 0.952 -11.337 1.00 89.69 191 GLU A O 1
ATOM 1508 N N . ALA A 1 192 ? 16.110 1.198 -13.431 1.00 90.44 192 ALA A N 1
ATOM 1509 C CA . ALA A 1 192 ? 16.147 2.668 -13.397 1.00 90.44 192 ALA A CA 1
ATOM 1510 C C . ALA A 1 192 ? 14.807 3.342 -13.021 1.00 90.44 192 ALA A C 1
ATOM 1512 O O . ALA A 1 192 ? 14.781 4.500 -12.609 1.00 90.44 192 ALA A O 1
ATOM 1513 N N . MET A 1 193 ? 13.674 2.653 -13.208 1.00 89.88 193 MET A N 1
ATOM 1514 C CA . MET A 1 193 ? 12.376 3.119 -12.708 1.00 89.88 193 MET A CA 1
ATOM 1515 C C . MET A 1 193 ? 12.181 2.716 -11.243 1.00 89.88 193 MET A C 1
ATOM 1517 O O . MET A 1 193 ? 11.705 3.527 -10.457 1.00 89.88 193 MET A O 1
ATOM 1521 N N . GLN A 1 194 ? 12.574 1.497 -10.863 1.00 92.50 194 GLN A N 1
ATOM 1522 C CA . GLN A 1 194 ? 12.487 1.013 -9.481 1.00 92.50 194 GLN A CA 1
ATOM 1523 C C . GLN A 1 194 ? 13.298 1.883 -8.515 1.00 92.50 194 GLN A C 1
ATOM 1525 O O . GLN A 1 194 ? 12.800 2.195 -7.444 1.00 92.50 194 GLN A O 1
ATOM 1530 N N . GLU A 1 195 ? 14.485 2.357 -8.912 1.00 94.00 195 GLU A N 1
ATOM 1531 C CA . GLU A 1 195 ? 15.343 3.266 -8.121 1.00 94.00 195 GLU A CA 1
ATOM 1532 C C . GLU A 1 195 ? 14.632 4.549 -7.659 1.00 94.00 195 GLU A C 1
ATOM 1534 O O . GLU A 1 195 ? 15.024 5.184 -6.674 1.00 94.00 195 GLU A O 1
ATOM 1539 N N . LYS A 1 196 ? 13.559 4.918 -8.362 1.00 94.81 196 LYS A N 1
ATOM 1540 C CA . LYS A 1 196 ? 12.751 6.104 -8.094 1.00 94.81 196 LYS A CA 1
ATOM 1541 C C . LYS A 1 196 ? 11.505 5.809 -7.283 1.00 94.81 196 LYS A C 1
ATOM 1543 O O . LYS A 1 196 ? 10.855 6.749 -6.850 1.00 94.81 196 LYS A O 1
ATOM 1548 N N . ILE A 1 197 ? 11.138 4.553 -7.064 1.00 96.25 197 ILE A N 1
ATOM 1549 C CA . ILE A 1 197 ? 9.939 4.219 -6.300 1.00 96.25 197 ILE A CA 1
ATOM 1550 C C . ILE A 1 197 ? 10.356 3.974 -4.856 1.00 96.25 197 ILE A C 1
ATOM 1552 O O . ILE A 1 197 ? 11.192 3.122 -4.582 1.00 96.25 197 ILE A O 1
ATOM 1556 N N . TRP A 1 198 ? 9.798 4.726 -3.917 1.00 97.56 198 TRP A N 1
ATOM 1557 C CA . TRP A 1 198 ? 10.134 4.642 -2.497 1.00 97.56 198 TRP A CA 1
ATOM 1558 C C . TRP A 1 198 ? 8.885 4.404 -1.663 1.00 97.56 198 TRP A C 1
ATOM 1560 O O . TRP A 1 198 ? 7.767 4.678 -2.097 1.00 97.56 198 TRP A O 1
ATOM 1570 N N . LEU A 1 199 ? 9.090 3.884 -0.453 1.00 97.81 199 LEU A N 1
ATOM 1571 C CA . LEU A 1 199 ? 8.050 3.866 0.563 1.00 97.81 199 LEU A CA 1
ATOM 1572 C C . LEU A 1 199 ? 8.072 5.201 1.304 1.00 97.81 199 LEU A C 1
ATOM 1574 O O . LEU A 1 199 ? 9.101 5.580 1.864 1.00 97.81 199 LEU A O 1
ATOM 1578 N N . PHE A 1 200 ? 6.935 5.877 1.335 1.00 97.81 200 PHE A N 1
ATOM 1579 C CA . PHE A 1 200 ? 6.710 7.097 2.096 1.00 97.81 200 PHE A CA 1
ATOM 1580 C C . PHE A 1 200 ? 5.781 6.805 3.264 1.00 97.81 200 PHE A C 1
ATOM 1582 O O . PHE A 1 200 ? 4.794 6.105 3.081 1.00 97.81 200 PHE A O 1
ATOM 1589 N N . GLY A 1 201 ? 6.076 7.322 4.450 1.00 96.69 201 GLY A N 1
ATOM 1590 C CA . GLY A 1 201 ? 5.263 7.104 5.643 1.00 96.69 201 GLY A CA 1
ATOM 1591 C C . GLY A 1 201 ? 5.911 7.663 6.907 1.00 96.69 201 GLY A C 1
ATOM 1592 O O . GLY A 1 201 ? 6.927 8.367 6.824 1.00 96.69 201 GLY A O 1
ATOM 1593 N N . PRO A 1 202 ? 5.341 7.356 8.084 1.00 92.12 202 PRO A N 1
ATOM 1594 C CA . PRO A 1 202 ? 5.961 7.671 9.363 1.00 92.12 202 PRO A CA 1
ATOM 1595 C C . PRO A 1 202 ? 7.294 6.944 9.544 1.00 92.12 202 PRO A C 1
ATOM 1597 O O . PRO A 1 202 ? 7.504 5.848 9.011 1.00 92.12 202 PRO A O 1
ATOM 1600 N N . LYS A 1 203 ? 8.178 7.539 10.350 1.00 83.75 203 LYS A N 1
ATOM 1601 C CA . LYS A 1 203 ? 9.437 6.906 10.762 1.00 83.75 203 LYS A CA 1
ATOM 1602 C C . LYS A 1 203 ? 9.153 5.604 11.524 1.00 83.75 203 LYS A C 1
ATOM 1604 O O . LYS A 1 203 ? 8.198 5.537 12.297 1.00 83.75 203 LYS A O 1
ATOM 1609 N N . ILE A 1 204 ? 9.968 4.580 11.267 1.00 73.81 204 ILE A N 1
ATOM 1610 C CA . ILE A 1 204 ? 9.810 3.201 11.765 1.00 73.81 204 ILE A CA 1
ATOM 1611 C C . ILE A 1 204 ? 10.795 2.931 12.895 1.00 73.81 204 ILE A C 1
ATOM 1613 O O . ILE A 1 204 ? 11.953 3.367 12.753 1.00 73.81 204 ILE A O 1
#

Sequence (204 aa):
MSAARARVVAHAAPRRARRKGDRPKGAPATTIAPAECSGIAEDHALEQFFYSDETLRRLLRVAKRYERPLFVCNPTLAVAWEREVGETCVLLDCDVRFKGLVRGFKRFDLRRPVLMTKYAYDVVFVDPPFANVSPKELKTCLDMIAGTVAQREAPVYVAFNADREEELNEAFGGTLTRVEGRALGYKSVKEAMQEKIWLFGPKI